Protein AF-A0A1Z5IPY4-F1 (afdb_monomer_lite)

Organism: NCBI:txid1714682

Foldseek 3Di:
DDPLVVQLVVVLVVLLVVVCVVCVVVVNNVVDPSQLLSLLQSLLSCCLCPVVVAHQQAADLVSVLLSLLLLVVLCVVVVHDPVSSVSSSCSNLVSVLVCQCVVSHHHHNVSSVVSVLCSVVLLQWDDDDDDPAPDADPVVLVVLLVVQVVLLVVLCVDPLCVVVCVPDPSVLLSCLSNQLQNCLCSPVVDGLQGDFLQSLLCCLLTGPLLHPDDPVSLVSNLSSLLSSLVSCCVVVVHPPVSSVRNNNSSVNNSVNSVVVCVVCPSRNVNVVSVVVVCVVVPDPDDSVSSVVSVVSSVVVVD

Secondary structure (DSSP, 8-state):
--HHHHHHHHHHHHHHHHHHHHHHHTT-GGGS-HHHHHHHHHHHHHHIIIII---GGG-BHHHHHHHHHHHHHHHHHTT--HHHHHHHHHHHHHHHHHHHHTT-SBS-HHHHHHHHHHHHHHHT--------PPPP-HHHHHHHHHHHHHHHHHHHTSTTTTTTTTTS-HHHHHHHHHHHHHHHHHHHS--TTT--HHHHHHHHHHHSTTS---HHHHHHHHHHHHHHHHHHHHTTSS-HHHHHHHHHHHHHHHHHHHHHHHHT-TTHHHHHHHHHHHHHH------THHHHHHHHHHHHH-

Sequence (302 aa):
MSEQMVKYENDFKREWRSCVGFLKKHQLADFFDLEISKIAVRGFFKLMDQQIRIPFAQWNEGSVHRGLYRFLSSAYQEEMDVLQTSQIYDSITTFLVYEAKSKRIDMDYDQLTTLMLPVKTAYLLPYGAEDPLPEWQQATSNSVREYVSRWFEAFVASPECEPLLQQADASELQLYVMLFADALYNRQRKTIKNTGMNDVAGLLQNLFPGMLFKKQDYYLIEPTLTAFFNFTKRQGYMRPDHVDRIIKGVAKGSTEMLQELKAHDWYEFPKLRYAALEQQYQNGGDSQWVREIFRQLDEVNH

Radius of gyration: 20.28 Å; chains: 1; bounding box: 45×36×58 Å

pLDDT: mean 76.42, std 17.08, range [32.66, 98.56]

Structure (mmCIF, N/CA/C/O backbone):
data_AF-A0A1Z5IPY4-F1
#
_entry.id   AF-A0A1Z5IPY4-F1
#
loop_
_atom_site.group_PDB
_atom_site.id
_atom_site.type_symbol
_atom_site.label_atom_id
_atom_site.label_alt_id
_atom_site.label_comp_id
_atom_site.label_asym_id
_atom_site.label_entity_id
_atom_site.label_seq_id
_atom_site.pdbx_PDB_ins_code
_atom_site.Cartn_x
_atom_site.Cartn_y
_atom_site.Cartn_z
_atom_site.occupancy
_atom_site.B_iso_or_equiv
_atom_site.auth_seq_id
_atom_site.auth_comp_id
_atom_site.auth_asym_id
_atom_site.auth_atom_id
_atom_site.pdbx_PDB_model_num
ATOM 1 N N . MET A 1 1 ? 10.759 14.474 -34.229 1.00 47.28 1 MET A N 1
ATOM 2 C CA . MET A 1 1 ? 10.742 13.404 -33.206 1.00 47.28 1 MET A CA 1
ATOM 3 C C . MET A 1 1 ? 12.115 12.760 -33.198 1.00 47.28 1 MET A C 1
ATOM 5 O O . MET A 1 1 ? 12.557 12.358 -34.264 1.00 47.28 1 MET A O 1
ATOM 9 N N . SER A 1 2 ? 12.819 12.747 -32.066 1.00 49.88 2 SER A N 1
ATOM 10 C CA . SER A 1 2 ? 14.151 12.128 -31.968 1.00 49.88 2 SER A CA 1
ATOM 11 C C . SER A 1 2 ? 14.063 10.602 -32.133 1.00 49.88 2 SER A C 1
ATOM 13 O O . SER A 1 2 ? 13.042 10.011 -31.787 1.00 49.88 2 SER A O 1
ATOM 15 N N . GLU A 1 3 ? 15.117 9.947 -32.633 1.00 55.47 3 GLU A N 1
ATOM 16 C CA . GLU A 1 3 ? 15.172 8.476 -32.780 1.00 55.47 3 GLU A CA 1
ATOM 17 C C . GLU A 1 3 ? 14.877 7.727 -31.465 1.00 55.47 3 GLU A C 1
ATOM 19 O O . GLU A 1 3 ? 14.257 6.666 -31.487 1.00 55.47 3 GLU A O 1
ATOM 24 N N . GLN A 1 4 ? 15.233 8.310 -30.312 1.00 52.47 4 GLN A N 1
ATOM 25 C CA . GLN A 1 4 ? 14.894 7.780 -28.982 1.00 52.47 4 GLN A CA 1
ATOM 26 C C . GLN A 1 4 ? 13.378 7.781 -28.707 1.00 52.47 4 GLN A C 1
ATOM 28 O O . GLN A 1 4 ? 12.839 6.762 -28.283 1.00 52.47 4 GLN A O 1
ATOM 33 N N . MET A 1 5 ? 12.646 8.852 -29.061 1.00 54.62 5 MET A N 1
ATOM 34 C CA . MET A 1 5 ? 11.177 8.894 -28.916 1.00 54.62 5 MET A CA 1
ATOM 35 C C . MET A 1 5 ? 10.455 7.811 -29.730 1.00 54.62 5 MET A C 1
ATOM 37 O O . MET A 1 5 ? 9.348 7.417 -29.374 1.00 54.62 5 MET A O 1
ATOM 41 N N . VAL A 1 6 ? 11.052 7.350 -30.830 1.00 61.50 6 VAL A N 1
ATOM 42 C CA . VAL A 1 6 ? 10.465 6.323 -31.704 1.00 61.50 6 VAL A CA 1
ATOM 43 C C . VAL A 1 6 ? 10.697 4.914 -31.145 1.00 61.50 6 VAL A C 1
ATOM 45 O O . VAL A 1 6 ? 9.902 4.011 -31.405 1.00 61.50 6 VAL A O 1
ATOM 48 N N . LYS A 1 7 ? 11.757 4.709 -30.355 1.00 74.38 7 LYS A N 1
ATOM 49 C CA . LYS A 1 7 ? 12.189 3.377 -29.919 1.00 74.38 7 LYS A CA 1
ATOM 50 C C . LYS A 1 7 ? 11.359 2.828 -28.756 1.00 74.38 7 LYS A C 1
ATOM 52 O O . LYS A 1 7 ? 10.801 1.740 -28.898 1.00 74.38 7 LYS A O 1
ATOM 57 N N . TYR A 1 8 ? 11.188 3.586 -27.666 1.00 85.94 8 TYR A N 1
ATOM 58 C CA . TYR A 1 8 ? 10.417 3.099 -26.509 1.00 85.94 8 TYR A CA 1
ATOM 59 C C . TYR A 1 8 ? 8.940 2.870 -26.846 1.00 85.94 8 TYR A C 1
ATOM 61 O O . TYR A 1 8 ? 8.331 1.938 -26.339 1.00 85.94 8 TYR A O 1
ATOM 69 N N . GLU A 1 9 ? 8.362 3.693 -27.725 1.00 89.25 9 GLU A N 1
ATOM 70 C CA . GLU A 1 9 ? 6.957 3.586 -28.123 1.00 89.25 9 GLU A CA 1
ATOM 71 C C . GLU A 1 9 ? 6.703 2.298 -28.927 1.00 89.25 9 GLU A C 1
ATOM 73 O O . GLU A 1 9 ? 5.650 1.673 -28.798 1.00 89.25 9 GLU A O 1
ATOM 78 N N . ASN A 1 10 ? 7.679 1.868 -29.733 1.00 89.19 10 ASN A N 1
ATOM 79 C CA . ASN A 1 10 ? 7.611 0.604 -30.463 1.00 89.19 10 ASN A CA 1
ATOM 80 C C . ASN A 1 10 ? 7.764 -0.604 -29.532 1.00 89.19 10 ASN A C 1
ATOM 82 O O . ASN A 1 10 ? 7.009 -1.569 -29.673 1.00 89.19 10 ASN A O 1
ATOM 86 N N . ASP A 1 11 ? 8.696 -0.540 -28.578 1.00 90.69 11 ASP A N 1
ATOM 87 C CA . ASP A 1 11 ? 8.865 -1.584 -27.564 1.00 90.69 11 ASP A CA 1
ATOM 88 C C . ASP A 1 11 ? 7.607 -1.699 -26.692 1.00 90.69 11 ASP A C 1
ATOM 90 O O . ASP A 1 11 ? 7.025 -2.779 -26.602 1.00 90.69 11 ASP A O 1
ATOM 94 N N . PHE A 1 12 ? 7.093 -0.577 -26.182 1.00 94.56 12 PHE A N 1
ATOM 95 C CA . PHE A 1 12 ? 5.833 -0.515 -25.443 1.00 94.56 12 PHE A CA 1
ATOM 96 C C . PHE A 1 12 ? 4.682 -1.156 -26.224 1.00 94.56 12 PHE A C 1
ATOM 98 O O . PHE A 1 12 ? 4.023 -2.061 -25.720 1.00 94.56 12 PHE A O 1
ATOM 105 N N . LYS A 1 13 ? 4.438 -0.738 -27.475 1.00 93.44 13 LYS A N 1
ATOM 106 C CA . LYS A 1 13 ? 3.331 -1.276 -28.286 1.00 93.44 13 LYS A CA 1
ATOM 107 C C . LYS A 1 13 ? 3.431 -2.785 -28.483 1.00 93.44 13 LYS A C 1
ATOM 109 O O . LYS A 1 13 ? 2.398 -3.459 -28.521 1.00 93.44 13 LYS A O 1
ATOM 114 N N . ARG A 1 14 ? 4.647 -3.306 -28.660 1.00 93.81 14 ARG A N 1
ATOM 115 C CA . ARG A 1 14 ? 4.898 -4.736 -28.855 1.00 93.81 14 ARG A CA 1
ATOM 116 C C . ARG A 1 14 ? 4.603 -5.516 -27.576 1.00 93.81 14 ARG A C 1
ATOM 118 O O . ARG A 1 14 ? 3.794 -6.444 -27.621 1.00 93.81 14 ARG A O 1
ATOM 125 N N . GLU A 1 15 ? 5.198 -5.112 -26.459 1.00 94.19 15 GLU A N 1
ATOM 126 C CA . GLU A 1 15 ? 5.079 -5.848 -25.196 1.00 94.19 15 GLU A CA 1
ATOM 127 C C . GLU A 1 15 ? 3.700 -5.681 -24.558 1.00 94.19 15 GLU A C 1
ATOM 129 O O . GLU A 1 15 ? 3.081 -6.662 -24.152 1.00 94.19 15 GLU A O 1
ATOM 134 N N . TRP A 1 16 ? 3.120 -4.480 -24.604 1.00 94.12 16 TRP A N 1
ATOM 135 C CA . TRP A 1 16 ? 1.755 -4.248 -24.132 1.00 94.12 16 TRP A CA 1
ATOM 136 C C . TRP A 1 16 ? 0.734 -5.107 -24.883 1.00 94.12 16 TRP A C 1
ATOM 138 O O . TRP A 1 16 ? -0.103 -5.766 -24.269 1.00 94.12 16 TRP A O 1
ATOM 148 N N . ARG A 1 17 ? 0.823 -5.177 -26.220 1.00 93.19 17 ARG A N 1
ATOM 149 C CA . ARG A 1 17 ? -0.064 -6.041 -27.020 1.00 93.19 17 ARG A CA 1
ATOM 150 C C . ARG A 1 17 ? 0.091 -7.511 -26.634 1.00 93.19 17 ARG A C 1
ATOM 152 O O . ARG A 1 17 ? -0.901 -8.236 -26.589 1.00 93.19 17 ARG A O 1
ATOM 159 N N . SER A 1 18 ? 1.323 -7.935 -26.372 1.00 91.38 18 SER A N 1
ATOM 160 C CA . SER A 1 18 ? 1.642 -9.285 -25.919 1.00 91.38 18 SER A CA 1
ATOM 161 C C . SER A 1 18 ? 0.998 -9.587 -24.560 1.00 91.38 18 SER A C 1
ATOM 163 O O . SER A 1 18 ? 0.286 -10.584 -24.431 1.00 91.38 18 SER A O 1
ATOM 165 N N . CYS A 1 19 ? 1.158 -8.683 -23.589 1.00 88.50 19 CYS A N 1
ATOM 166 C CA . CYS A 1 19 ? 0.550 -8.757 -22.260 1.00 88.50 19 CYS A CA 1
ATOM 167 C C . CYS A 1 19 ? -0.980 -8.820 -22.333 1.00 88.50 19 CYS A C 1
ATOM 169 O O . CYS A 1 19 ? -1.591 -9.756 -21.823 1.00 88.50 19 CYS A O 1
ATOM 171 N N . VAL A 1 20 ? -1.617 -7.907 -23.070 1.00 89.25 20 VAL A N 1
ATOM 172 C CA . VAL A 1 20 ? -3.078 -7.913 -23.250 1.00 89.25 20 VAL A CA 1
ATOM 173 C C . VAL A 1 20 ? -3.555 -9.199 -23.930 1.00 89.25 20 VAL A C 1
ATOM 175 O O . VAL A 1 20 ? -4.581 -9.759 -23.544 1.00 89.25 20 VAL A O 1
ATOM 178 N N . GLY A 1 21 ? -2.815 -9.701 -24.923 1.00 86.12 21 GLY A N 1
ATOM 179 C CA . GLY A 1 21 ? -3.106 -10.984 -25.563 1.00 86.12 21 GLY A CA 1
ATOM 180 C C . GLY A 1 21 ? -3.062 -12.150 -24.573 1.00 86.12 21 GLY A C 1
ATOM 181 O O . GLY A 1 21 ? -3.956 -12.999 -24.581 1.00 86.12 21 GLY A O 1
ATOM 182 N N . PHE A 1 22 ? -2.069 -12.162 -23.681 1.00 84.19 22 PHE A N 1
ATOM 183 C CA . PHE A 1 22 ? -1.976 -13.132 -22.595 1.00 84.19 22 PHE A CA 1
ATOM 184 C C . PHE A 1 22 ? -3.149 -13.010 -21.616 1.00 84.19 22 PHE A C 1
ATOM 186 O O . PHE A 1 22 ? -3.791 -14.023 -21.334 1.00 84.19 22 PHE A O 1
ATOM 193 N N . LEU A 1 23 ? -3.465 -11.800 -21.146 1.00 77.25 23 LEU A N 1
ATOM 194 C CA . LEU A 1 23 ? -4.564 -11.557 -20.206 1.00 77.25 23 LEU A CA 1
ATOM 195 C C . LEU A 1 23 ? -5.902 -12.017 -20.790 1.00 77.25 23 LEU A C 1
ATOM 197 O O . LEU A 1 23 ? -6.625 -12.772 -20.148 1.00 77.25 23 LEU A O 1
ATOM 201 N N . LYS A 1 24 ? -6.201 -11.654 -22.043 1.00 80.62 24 LYS A N 1
ATOM 202 C CA . LYS A 1 24 ? -7.429 -12.082 -22.734 1.00 80.62 24 LYS A CA 1
ATOM 203 C C . LYS A 1 24 ? -7.502 -13.596 -22.898 1.00 80.62 24 LYS A C 1
ATOM 205 O O . LYS A 1 24 ? -8.541 -14.188 -22.625 1.00 80.62 24 LYS A O 1
ATOM 210 N N . LYS A 1 25 ? -6.398 -14.239 -23.295 1.00 79.94 25 LYS A N 1
ATOM 211 C CA . LYS A 1 25 ? -6.336 -15.701 -23.451 1.00 79.94 25 LYS A CA 1
ATOM 212 C C . LYS A 1 25 ? -6.632 -16.441 -22.142 1.00 79.94 25 LYS A C 1
ATOM 214 O O . LYS A 1 25 ? -7.207 -17.523 -22.186 1.00 79.94 25 LYS A O 1
ATOM 219 N N . HIS A 1 26 ? -6.251 -15.863 -21.005 1.00 70.00 26 HIS A N 1
ATOM 220 C CA . HIS A 1 26 ? -6.445 -16.454 -19.679 1.00 70.00 26 HIS A CA 1
ATOM 221 C C . HIS A 1 26 ? -7.655 -15.883 -18.926 1.00 70.00 26 HIS A C 1
ATOM 223 O O . HIS A 1 26 ? -7.805 -16.178 -17.747 1.00 70.00 26 HIS A O 1
ATOM 229 N N . GLN A 1 27 ? -8.511 -15.092 -19.588 1.00 70.62 27 GLN A N 1
ATOM 230 C CA . GLN A 1 27 ? -9.692 -14.456 -18.980 1.00 70.62 27 GLN A CA 1
ATOM 231 C C . GLN A 1 27 ? -9.349 -13.575 -17.764 1.00 70.62 27 GLN A C 1
ATOM 233 O O . GLN A 1 27 ? -10.117 -13.455 -16.818 1.00 70.62 27 GLN A O 1
ATOM 238 N N . LEU A 1 28 ? -8.171 -12.948 -17.794 1.00 62.84 28 LEU A N 1
ATOM 239 C CA . LEU A 1 28 ? -7.682 -12.041 -16.753 1.00 62.84 28 LEU A CA 1
ATOM 240 C C . LEU A 1 28 ? -7.891 -10.561 -17.108 1.00 62.84 28 LEU A C 1
ATOM 242 O O . LEU A 1 28 ? -7.524 -9.689 -16.330 1.00 62.84 28 LEU A O 1
ATOM 246 N N . ALA A 1 29 ? -8.444 -10.268 -18.289 1.00 63.78 29 ALA A N 1
ATOM 247 C CA . ALA A 1 29 ? -8.598 -8.902 -18.788 1.00 63.78 29 ALA A CA 1
ATOM 248 C C . ALA A 1 29 ? -9.567 -8.053 -17.947 1.00 63.78 29 ALA A C 1
ATOM 250 O O . ALA A 1 29 ? -9.374 -6.849 -17.873 1.00 63.78 29 ALA A O 1
ATOM 251 N N . ASP A 1 30 ? -10.542 -8.675 -17.281 1.00 59.38 30 ASP A N 1
ATOM 252 C CA . ASP A 1 30 ? -11.532 -7.974 -16.449 1.00 59.38 30 ASP A CA 1
ATOM 253 C C . ASP A 1 30 ? -10.974 -7.576 -15.070 1.00 59.38 30 ASP A C 1
ATOM 255 O O . ASP A 1 30 ? -11.564 -6.764 -14.365 1.00 59.38 30 ASP A O 1
ATOM 259 N N . PHE A 1 31 ? -9.815 -8.124 -14.683 1.00 50.38 31 PHE A N 1
ATOM 260 C CA . PHE A 1 31 ? -9.107 -7.778 -13.443 1.00 50.38 31 PHE A CA 1
ATOM 261 C C . PHE A 1 31 ? -8.132 -6.612 -13.626 1.00 50.38 31 PHE A C 1
ATOM 263 O O . PHE A 1 31 ? -7.392 -6.270 -12.703 1.00 50.38 31 PHE A O 1
ATOM 270 N N . PHE A 1 32 ? -8.087 -6.038 -14.827 1.00 63.16 32 PHE A N 1
ATOM 271 C CA . PHE A 1 32 ? -7.134 -5.013 -15.203 1.00 63.16 32 PHE A CA 1
ATOM 272 C C . PHE A 1 32 ? -7.870 -3.890 -15.920 1.00 63.16 32 PHE A C 1
ATOM 274 O O . PHE A 1 32 ? -8.499 -4.120 -16.952 1.00 63.16 32 PHE A O 1
ATOM 281 N N . ASP A 1 33 ? -7.772 -2.667 -15.408 1.00 78.12 33 ASP A N 1
ATOM 282 C CA . ASP A 1 33 ? -8.229 -1.514 -16.175 1.00 78.12 33 ASP A CA 1
ATOM 283 C C . ASP A 1 33 ? -7.260 -1.299 -17.343 1.00 78.12 33 ASP A C 1
ATOM 285 O O . ASP A 1 33 ? -6.174 -0.738 -17.202 1.00 78.12 33 ASP A O 1
ATOM 289 N N . LEU A 1 34 ? -7.635 -1.817 -18.513 1.00 82.62 34 LEU A N 1
ATOM 290 C CA . LEU A 1 34 ? -6.754 -1.846 -19.674 1.00 82.62 34 LEU A CA 1
ATOM 291 C C . LEU A 1 34 ? -6.383 -0.451 -20.186 1.00 82.62 34 LEU A C 1
ATOM 293 O O . LEU A 1 34 ? -5.329 -0.332 -20.807 1.00 82.62 34 LEU A O 1
ATOM 297 N N . GLU A 1 35 ? -7.196 0.583 -19.968 1.00 84.81 35 GLU A N 1
ATOM 298 C CA . GLU A 1 35 ? -6.854 1.935 -20.424 1.00 84.81 35 GLU A CA 1
ATOM 299 C C . GLU A 1 35 ? -5.962 2.647 -19.402 1.00 84.81 35 GLU A C 1
ATOM 301 O O . GLU A 1 35 ? -4.904 3.159 -19.784 1.00 84.81 35 GLU A O 1
ATOM 306 N N . ILE A 1 36 ? -6.289 2.569 -18.108 1.00 81.50 36 ILE A N 1
ATOM 307 C CA . ILE A 1 36 ? -5.438 3.119 -17.040 1.00 81.50 36 ILE A CA 1
ATOM 308 C C . ILE A 1 36 ? -4.064 2.449 -17.053 1.00 81.50 36 ILE A C 1
ATOM 310 O O . ILE A 1 36 ? -3.023 3.114 -17.072 1.00 81.50 36 ILE A O 1
ATOM 314 N N . SER A 1 37 ? -4.030 1.119 -17.114 1.00 86.25 37 SER A N 1
ATOM 315 C CA . SER A 1 37 ? -2.771 0.388 -17.072 1.00 86.25 37 SER A CA 1
ATOM 316 C C . SER A 1 37 ? -1.926 0.592 -18.325 1.00 86.25 37 SER A C 1
ATOM 318 O O . SER A 1 37 ? -0.700 0.619 -18.241 1.00 86.25 37 SER A O 1
ATOM 320 N N . LYS A 1 38 ? -2.547 0.808 -19.486 1.00 93.00 38 LYS A N 1
ATOM 321 C CA . LYS A 1 38 ? -1.837 1.169 -20.718 1.00 93.00 38 LYS A CA 1
ATOM 322 C C . LYS A 1 38 ? -1.133 2.514 -20.581 1.00 93.00 38 LYS A C 1
ATOM 324 O O . LYS A 1 38 ? 0.015 2.621 -21.009 1.00 93.00 38 LYS A O 1
ATOM 329 N N . ILE A 1 39 ? -1.779 3.515 -19.979 1.00 91.12 39 ILE A N 1
ATOM 330 C CA . ILE A 1 39 ? -1.166 4.826 -19.716 1.00 91.12 39 ILE A CA 1
ATOM 331 C C . ILE A 1 39 ? -0.017 4.684 -18.714 1.00 91.12 39 ILE A C 1
ATOM 333 O O . ILE A 1 39 ? 1.096 5.134 -18.995 1.00 91.12 39 ILE A O 1
ATOM 337 N N . ALA A 1 40 ? -0.249 3.980 -17.604 1.00 91.00 40 ALA A N 1
ATOM 338 C CA . ALA A 1 40 ? 0.754 3.728 -16.571 1.00 91.00 40 ALA A CA 1
ATOM 339 C C . ALA A 1 40 ? 2.008 3.027 -17.129 1.00 91.00 40 ALA A C 1
ATOM 341 O O . ALA A 1 40 ? 3.132 3.507 -16.965 1.00 91.00 40 ALA A O 1
ATOM 342 N N . VAL A 1 41 ? 1.822 1.919 -17.855 1.00 94.06 41 VAL A N 1
ATOM 343 C CA . VAL A 1 41 ? 2.921 1.142 -18.446 1.00 94.06 41 VAL A CA 1
ATOM 344 C C . VAL A 1 41 ? 3.642 1.952 -19.517 1.00 94.06 41 VAL A C 1
ATOM 346 O O . VAL A 1 41 ? 4.871 1.993 -19.526 1.00 94.06 41 VAL A O 1
ATOM 349 N N . ARG A 1 42 ? 2.918 2.663 -20.388 1.00 94.38 42 ARG A N 1
ATOM 350 C CA . ARG A 1 42 ? 3.538 3.551 -21.382 1.00 94.38 42 ARG A CA 1
ATOM 351 C C . ARG A 1 42 ? 4.394 4.629 -20.721 1.00 94.38 42 ARG A C 1
ATOM 353 O O . ARG A 1 42 ? 5.512 4.884 -21.170 1.00 94.38 42 ARG A O 1
ATOM 360 N N . GLY A 1 43 ? 3.882 5.235 -19.651 1.00 91.44 43 GLY A N 1
ATOM 361 C CA . GLY A 1 43 ? 4.602 6.204 -18.833 1.00 91.44 43 GLY A CA 1
ATOM 362 C C . GLY A 1 43 ? 5.892 5.624 -18.254 1.00 91.44 43 GLY A C 1
ATOM 363 O O . GLY A 1 43 ? 6.940 6.265 -18.325 1.00 91.44 43 GLY A O 1
ATOM 364 N N . PHE A 1 44 ? 5.853 4.377 -17.781 1.00 93.06 44 PHE A N 1
ATOM 365 C CA . PHE A 1 44 ? 7.036 3.677 -17.286 1.00 93.06 44 PHE A CA 1
ATOM 366 C C . PHE A 1 44 ? 8.073 3.387 -18.380 1.00 93.06 44 PHE A C 1
ATOM 368 O O . PHE A 1 44 ? 9.261 3.626 -18.174 1.00 93.06 44 PHE A O 1
ATOM 375 N N . PHE A 1 45 ? 7.655 2.953 -19.575 1.00 93.88 45 PHE A N 1
ATOM 376 C CA . PHE A 1 45 ? 8.573 2.800 -20.715 1.00 93.88 45 PHE A CA 1
ATOM 377 C C . PHE A 1 45 ? 9.259 4.122 -21.067 1.00 93.88 45 PHE A C 1
ATOM 379 O O . PHE A 1 45 ? 10.471 4.155 -21.287 1.00 93.88 45 PHE A O 1
ATOM 386 N N . LYS A 1 46 ? 8.495 5.218 -21.079 1.00 91.00 46 LYS A N 1
ATOM 387 C CA . LYS A 1 46 ? 9.023 6.561 -21.325 1.00 91.00 46 LYS A CA 1
ATOM 388 C C . LYS A 1 46 ? 10.023 6.980 -20.242 1.00 91.00 46 LYS A C 1
ATOM 390 O O . LYS A 1 46 ? 11.086 7.491 -20.580 1.00 91.00 46 LYS A O 1
ATOM 395 N N . LEU A 1 47 ? 9.725 6.733 -18.963 1.00 89.38 47 LEU A N 1
ATOM 396 C CA . LEU A 1 47 ? 10.652 6.958 -17.845 1.00 89.38 47 LEU A CA 1
ATOM 397 C C . LEU A 1 47 ? 11.964 6.192 -18.044 1.00 89.38 47 LEU A C 1
ATOM 399 O O . LEU A 1 47 ? 13.048 6.771 -17.951 1.00 89.38 47 LEU A O 1
ATOM 403 N N . MET A 1 48 ? 11.862 4.893 -18.313 1.00 88.75 48 MET A N 1
ATOM 404 C CA . MET A 1 48 ? 13.018 4.012 -18.444 1.00 88.75 48 MET A CA 1
ATOM 405 C C . MET A 1 48 ? 13.922 4.426 -19.610 1.00 88.75 48 MET A C 1
ATOM 407 O O . MET A 1 48 ? 15.144 4.449 -19.467 1.00 88.75 48 MET A O 1
ATOM 411 N N . ASP A 1 49 ? 13.337 4.833 -20.735 1.00 88.44 49 ASP A N 1
ATOM 412 C CA . ASP A 1 49 ? 14.081 5.284 -21.912 1.00 88.44 49 ASP A CA 1
ATOM 413 C C . ASP A 1 49 ? 14.664 6.696 -21.749 1.00 88.44 49 ASP A C 1
ATOM 415 O O . ASP A 1 49 ? 15.829 6.930 -22.061 1.00 88.44 49 ASP A O 1
ATOM 419 N N . GLN A 1 50 ? 13.886 7.648 -21.231 1.00 84.06 50 GLN A N 1
ATOM 420 C CA . GLN A 1 50 ? 14.263 9.065 -21.264 1.00 84.06 50 GLN A CA 1
ATOM 421 C C . GLN A 1 50 ? 15.020 9.516 -20.013 1.00 84.06 50 GLN A C 1
ATOM 423 O O . GLN A 1 50 ? 15.978 10.285 -20.118 1.00 84.06 50 GLN A O 1
ATOM 428 N N . GLN A 1 51 ? 14.614 9.031 -18.837 1.00 82.19 51 GLN A N 1
ATOM 429 C CA . GLN A 1 51 ? 15.182 9.446 -17.551 1.00 82.19 51 GLN A CA 1
ATOM 430 C C . GLN A 1 51 ? 16.243 8.462 -17.061 1.00 82.19 51 GLN A C 1
ATOM 432 O O . GLN A 1 51 ? 17.328 8.870 -16.651 1.00 82.19 51 GLN A O 1
ATOM 437 N N . ILE A 1 52 ? 15.958 7.159 -17.138 1.00 80.00 52 ILE A N 1
ATOM 438 C CA . ILE A 1 52 ? 16.906 6.117 -16.716 1.00 80.00 52 ILE A CA 1
ATOM 439 C C . ILE A 1 52 ? 17.910 5.780 -17.827 1.00 80.00 52 ILE A C 1
ATOM 441 O O . ILE A 1 52 ? 19.040 5.393 -17.529 1.00 80.00 52 ILE A O 1
ATOM 445 N N . ARG A 1 53 ? 17.533 6.006 -19.094 1.00 85.12 53 ARG A N 1
ATOM 446 C CA . ARG A 1 53 ? 18.338 5.754 -20.302 1.00 85.12 53 ARG A CA 1
ATOM 447 C C . ARG A 1 53 ? 18.715 4.288 -20.503 1.00 85.12 53 ARG A C 1
ATOM 449 O O . ARG A 1 53 ? 19.807 3.990 -20.984 1.00 85.12 53 ARG A O 1
ATOM 456 N N . ILE A 1 54 ? 17.802 3.379 -20.158 1.00 82.81 54 ILE A N 1
ATOM 457 C CA . ILE A 1 54 ? 17.970 1.935 -20.351 1.00 82.81 54 ILE A CA 1
ATOM 458 C C . ILE A 1 54 ? 16.826 1.407 -21.237 1.00 82.81 54 ILE A C 1
ATOM 460 O O . ILE A 1 54 ? 15.662 1.440 -20.822 1.00 82.81 54 ILE A O 1
ATOM 464 N N . PRO A 1 55 ? 17.126 0.908 -22.453 1.00 88.88 55 PRO A N 1
ATOM 465 C CA . PRO A 1 55 ? 16.110 0.374 -23.356 1.00 88.88 55 PRO A CA 1
ATOM 466 C C . PRO A 1 55 ? 15.539 -0.948 -22.832 1.00 88.88 55 PRO A C 1
ATOM 468 O O . PRO A 1 55 ? 16.229 -1.686 -22.132 1.00 88.88 55 PRO A O 1
ATOM 471 N N . PHE A 1 56 ? 14.313 -1.287 -23.245 1.00 91.19 56 PHE A N 1
ATOM 472 C CA . PHE A 1 56 ? 13.586 -2.471 -22.760 1.00 91.19 56 PHE A CA 1
ATOM 473 C C . PHE A 1 56 ? 14.393 -3.775 -22.842 1.00 91.19 56 PHE A C 1
ATOM 475 O O . PHE A 1 56 ? 14.438 -4.540 -21.887 1.00 91.19 56 PHE A O 1
ATOM 482 N N . ALA A 1 57 ? 15.115 -3.992 -23.945 1.00 88.31 57 ALA A N 1
ATOM 483 C CA . ALA A 1 57 ? 15.934 -5.192 -24.148 1.00 88.31 57 ALA A CA 1
ATOM 484 C C . ALA A 1 57 ? 17.089 -5.366 -23.137 1.00 88.31 57 ALA A C 1
ATOM 486 O O . ALA A 1 57 ? 17.734 -6.408 -23.128 1.00 88.31 57 ALA A O 1
ATOM 487 N N . GLN A 1 58 ? 17.390 -4.341 -22.337 1.00 84.06 58 GLN A N 1
ATOM 488 C CA . GLN A 1 58 ? 18.423 -4.356 -21.298 1.00 84.06 58 GLN A CA 1
ATOM 489 C C . GLN A 1 58 ? 17.824 -4.234 -19.892 1.00 84.06 58 GLN A C 1
ATOM 491 O O . GLN A 1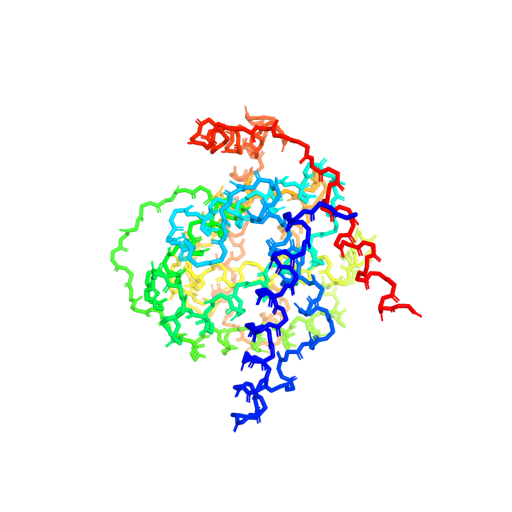 58 ? 18.563 -4.021 -18.930 1.00 84.06 58 GLN A O 1
ATOM 496 N N . TRP A 1 59 ? 16.497 -4.328 -19.760 1.00 88.31 59 TRP A N 1
ATOM 497 C CA . TRP A 1 59 ? 15.862 -4.302 -18.453 1.00 88.31 59 TRP A CA 1
ATOM 498 C C . TRP A 1 59 ? 16.251 -5.547 -17.664 1.00 88.31 59 TRP A C 1
ATOM 500 O O . TRP A 1 59 ? 15.933 -6.680 -18.021 1.00 88.31 59 TRP A O 1
ATOM 510 N N . ASN A 1 60 ? 16.936 -5.279 -16.566 1.00 75.88 60 ASN A N 1
ATOM 511 C CA . ASN A 1 60 ? 17.333 -6.220 -15.537 1.00 75.88 60 ASN A CA 1
ATOM 512 C C . ASN A 1 60 ? 16.868 -5.713 -14.173 1.00 75.88 60 ASN A C 1
ATOM 514 O O . ASN A 1 60 ? 16.348 -4.595 -14.058 1.00 75.88 60 ASN A O 1
ATOM 518 N N . GLU A 1 61 ? 17.090 -6.540 -13.156 1.00 65.50 61 GLU A N 1
ATOM 519 C CA . GLU A 1 61 ? 16.750 -6.285 -11.761 1.00 65.50 61 GLU A CA 1
ATOM 520 C C . GLU A 1 61 ? 17.050 -4.820 -11.361 1.00 65.50 61 GLU A C 1
ATOM 522 O O . GLU A 1 61 ? 16.142 -4.004 -11.183 1.00 65.50 61 GLU A O 1
ATOM 527 N N . GLY A 1 62 ? 18.323 -4.418 -11.358 1.00 62.34 62 GLY A N 1
ATOM 528 C CA . GLY A 1 62 ? 18.733 -3.083 -10.908 1.00 62.34 62 GLY A CA 1
ATOM 529 C C . GLY A 1 62 ? 18.109 -1.922 -11.693 1.00 62.34 62 GLY A C 1
ATOM 530 O O . GLY A 1 62 ? 17.734 -0.904 -11.108 1.00 62.34 62 GLY A O 1
ATOM 531 N N . SER A 1 63 ? 17.955 -2.061 -13.012 1.00 75.50 63 SER A N 1
ATOM 532 C CA . SER A 1 63 ? 17.342 -1.017 -13.843 1.00 75.50 63 SER A CA 1
ATOM 533 C C . SER A 1 63 ? 15.852 -0.827 -13.545 1.00 75.50 63 SER A C 1
ATOM 535 O O . SER A 1 63 ? 15.389 0.310 -13.439 1.00 75.50 63 SER A O 1
ATOM 537 N N . VAL A 1 64 ? 15.115 -1.925 -13.350 1.00 77.31 64 VAL A N 1
ATOM 538 C CA . VAL A 1 64 ? 13.682 -1.902 -13.045 1.00 77.31 64 VAL A CA 1
ATOM 539 C C . VAL A 1 64 ? 13.451 -1.349 -11.645 1.00 77.31 64 VAL A C 1
ATOM 541 O O . VAL A 1 64 ? 12.595 -0.480 -11.483 1.00 77.31 64 VAL A O 1
ATOM 544 N N . HIS A 1 65 ? 14.262 -1.751 -10.659 1.00 70.25 65 HIS A N 1
ATOM 545 C CA . HIS A 1 65 ? 14.227 -1.154 -9.320 1.00 70.25 65 HIS A CA 1
ATOM 546 C C . HIS A 1 65 ? 14.410 0.361 -9.390 1.00 70.25 65 HIS A C 1
ATOM 548 O O . HIS A 1 65 ? 13.624 1.120 -8.823 1.00 70.25 65 HIS A O 1
ATOM 554 N N . ARG A 1 66 ? 15.429 0.814 -10.131 1.00 68.62 66 ARG A N 1
ATOM 555 C CA . ARG A 1 66 ? 15.715 2.240 -10.301 1.00 68.62 66 ARG A CA 1
ATOM 556 C C . ARG A 1 66 ? 14.549 2.982 -10.951 1.00 68.62 66 ARG A C 1
ATOM 558 O O . ARG A 1 66 ? 14.215 4.071 -10.497 1.00 68.62 66 ARG A O 1
ATOM 565 N N . GLY A 1 67 ? 13.925 2.408 -11.979 1.00 75.12 67 GLY A N 1
ATOM 566 C CA . GLY A 1 67 ? 12.736 2.976 -12.613 1.00 75.12 67 GLY A CA 1
ATOM 567 C C . GLY A 1 67 ? 11.561 3.095 -11.649 1.00 75.12 67 GLY A C 1
ATOM 568 O O . GLY A 1 67 ? 10.984 4.169 -11.508 1.00 75.12 67 GLY A O 1
ATOM 569 N N . LEU A 1 68 ? 11.218 2.011 -10.952 1.00 78.50 68 LEU A N 1
ATOM 570 C CA . LEU A 1 68 ? 10.093 1.989 -10.012 1.00 78.50 68 LEU A CA 1
ATOM 571 C C . LEU A 1 68 ? 10.300 2.987 -8.867 1.00 78.50 68 LEU A C 1
ATOM 573 O O . LEU A 1 68 ? 9.398 3.761 -8.548 1.00 78.50 68 LEU A O 1
ATOM 577 N N . TYR A 1 69 ? 11.513 3.030 -8.313 1.00 68.69 69 TYR A N 1
ATOM 578 C CA . TYR A 1 69 ? 11.903 4.023 -7.317 1.00 68.69 69 TYR A CA 1
ATOM 579 C C . TYR A 1 69 ? 11.771 5.446 -7.865 1.00 68.69 69 TYR A C 1
ATOM 581 O O . TYR A 1 69 ? 11.163 6.296 -7.221 1.00 68.69 69 TYR A O 1
ATOM 589 N N . ARG A 1 70 ? 12.287 5.706 -9.074 1.00 73.94 70 ARG A N 1
ATOM 590 C CA . ARG A 1 70 ? 12.259 7.032 -9.703 1.00 73.94 70 ARG A CA 1
ATOM 591 C C . ARG A 1 70 ? 10.839 7.523 -9.974 1.00 73.94 70 ARG A C 1
ATOM 593 O O . ARG A 1 70 ? 10.587 8.717 -9.826 1.00 73.94 70 ARG A O 1
ATOM 600 N N . PHE A 1 71 ? 9.932 6.628 -10.362 1.00 83.25 71 PHE A N 1
ATOM 601 C CA . PHE A 1 71 ? 8.516 6.953 -10.519 1.00 83.25 71 PHE A CA 1
ATOM 602 C C . PHE A 1 71 ? 7.909 7.419 -9.196 1.00 83.25 71 PHE A C 1
ATOM 604 O O . PHE A 1 71 ? 7.402 8.536 -9.137 1.00 83.25 71 PHE A O 1
ATOM 611 N N . LEU A 1 72 ? 8.017 6.603 -8.142 1.00 73.81 72 LEU A N 1
ATOM 612 C CA . LEU A 1 72 ? 7.445 6.935 -6.837 1.00 73.81 72 LEU A CA 1
ATOM 613 C C . LEU A 1 72 ? 8.036 8.243 -6.297 1.00 73.81 72 LEU A C 1
ATOM 615 O O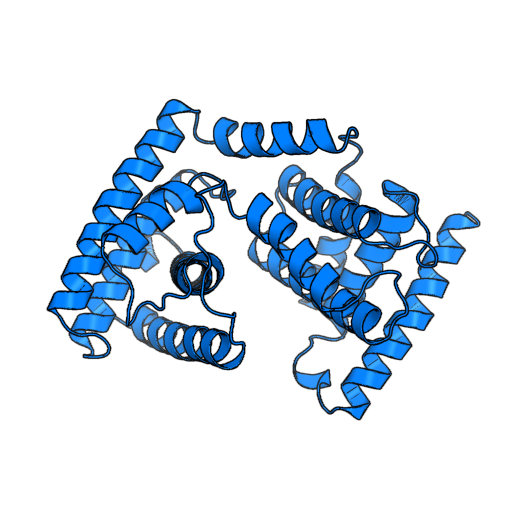 . LEU A 1 72 ? 7.294 9.162 -5.963 1.00 73.81 72 LEU A O 1
ATOM 619 N N . SER A 1 73 ? 9.367 8.350 -6.330 1.00 64.12 73 SER A N 1
ATOM 620 C CA . SER A 1 73 ? 10.146 9.546 -5.990 1.00 64.12 73 SER A CA 1
ATOM 621 C C . SER A 1 73 ? 9.619 10.807 -6.678 1.00 64.12 73 SER A C 1
ATOM 623 O O . SER A 1 73 ? 9.346 11.806 -6.014 1.00 64.12 73 SER A O 1
ATOM 625 N N . SER A 1 74 ? 9.415 10.749 -7.996 1.00 72.75 74 SER A N 1
ATOM 626 C CA . SER A 1 74 ? 8.931 11.901 -8.762 1.00 72.75 74 SER A CA 1
ATOM 627 C C . SER A 1 74 ? 7.473 12.220 -8.421 1.00 72.75 74 SER A C 1
ATOM 629 O O . SER A 1 74 ? 7.133 13.388 -8.268 1.00 72.75 74 SER A O 1
ATOM 631 N N . ALA A 1 75 ? 6.618 11.202 -8.260 1.00 70.25 75 ALA A N 1
ATOM 632 C CA . ALA A 1 75 ? 5.215 11.388 -7.887 1.00 70.25 75 ALA A CA 1
ATOM 633 C C . ALA A 1 75 ? 5.079 12.121 -6.544 1.00 70.25 75 ALA A C 1
ATOM 635 O O . ALA A 1 75 ? 4.251 13.015 -6.409 1.00 70.25 75 ALA A O 1
ATOM 636 N N . TYR A 1 76 ? 5.945 11.810 -5.579 1.00 64.19 76 TYR A N 1
ATOM 637 C CA . TYR A 1 76 ? 5.984 12.533 -4.311 1.00 64.19 76 TYR A CA 1
ATOM 638 C C . TYR A 1 76 ? 6.526 13.952 -4.429 1.00 64.19 76 TYR A C 1
ATOM 640 O O . TYR A 1 76 ? 5.925 14.864 -3.872 1.00 64.19 76 TYR A O 1
ATOM 648 N N . GLN A 1 77 ? 7.635 14.149 -5.149 1.00 62.25 77 GLN A N 1
ATOM 649 C CA . GLN A 1 77 ? 8.210 15.484 -5.355 1.00 62.25 77 GLN A CA 1
ATOM 650 C C . GLN A 1 77 ? 7.203 16.451 -5.988 1.00 62.25 77 GLN A C 1
ATOM 652 O O . GLN A 1 77 ? 7.218 17.640 -5.689 1.00 62.25 77 GLN A O 1
ATOM 657 N N . GLU A 1 78 ? 6.319 15.936 -6.839 1.00 70.31 78 GLU A N 1
ATOM 658 C CA . GLU A 1 78 ? 5.281 16.721 -7.499 1.00 70.31 78 GLU A CA 1
ATOM 659 C C . GLU A 1 78 ? 3.935 16.733 -6.750 1.00 70.31 78 GLU A C 1
ATOM 661 O O . GLU A 1 78 ? 2.976 17.310 -7.268 1.00 70.31 78 GLU A O 1
ATOM 666 N N . GLU A 1 79 ? 3.875 16.137 -5.552 1.00 60.34 79 GLU A N 1
ATOM 667 C CA . GLU A 1 79 ? 2.693 16.053 -4.678 1.00 60.34 79 GLU A CA 1
ATOM 668 C C . GLU A 1 79 ? 1.467 15.428 -5.370 1.00 60.34 79 GLU A C 1
ATOM 670 O O . GLU A 1 79 ? 0.336 15.896 -5.239 1.00 60.34 79 GLU A O 1
ATOM 675 N N . MET A 1 80 ? 1.699 14.370 -6.148 1.00 67.06 80 MET A N 1
ATOM 676 C CA . MET A 1 80 ? 0.646 13.625 -6.835 1.00 67.06 80 MET A CA 1
ATOM 677 C C . MET A 1 80 ? -0.266 12.864 -5.855 1.00 67.06 80 MET A C 1
ATOM 679 O O . MET A 1 80 ? 0.160 12.476 -4.765 1.00 67.06 80 MET A O 1
ATOM 683 N N . ASP A 1 81 ? -1.510 12.591 -6.268 1.00 70.19 81 ASP A N 1
ATOM 684 C CA . ASP A 1 81 ? -2.474 11.835 -5.460 1.00 70.19 81 ASP A CA 1
ATOM 685 C C . ASP A 1 81 ? -1.966 10.425 -5.117 1.00 70.19 81 ASP A C 1
ATOM 687 O O . ASP A 1 81 ? -1.468 9.689 -5.973 1.00 70.19 81 ASP A O 1
ATOM 691 N N . VAL A 1 82 ? -2.101 10.031 -3.851 1.00 54.22 82 VAL A N 1
ATOM 692 C CA . VAL A 1 82 ? -1.515 8.790 -3.324 1.00 54.22 82 VAL A CA 1
ATOM 693 C C . VAL A 1 82 ? -2.250 7.550 -3.833 1.00 54.22 82 VAL A C 1
ATOM 695 O O . VAL A 1 82 ? -1.604 6.545 -4.146 1.00 54.22 82 VAL A O 1
ATOM 698 N N . LEU A 1 83 ? -3.580 7.600 -3.951 1.00 56.84 83 LEU A N 1
ATOM 699 C CA . LEU A 1 83 ? -4.377 6.461 -4.411 1.00 56.84 83 LEU A CA 1
ATOM 700 C C . LEU A 1 83 ? -4.130 6.205 -5.899 1.00 56.84 83 LEU A C 1
ATOM 702 O O . LEU A 1 83 ? -3.852 5.072 -6.300 1.00 56.84 83 LEU A O 1
ATOM 706 N N . GLN A 1 84 ? -4.119 7.267 -6.701 1.00 68.38 84 GLN A N 1
ATOM 707 C CA . GLN A 1 84 ? -3.788 7.209 -8.118 1.00 68.38 84 GLN A CA 1
ATOM 708 C C . GLN A 1 84 ? -2.324 6.788 -8.333 1.00 68.38 84 GLN A C 1
ATOM 710 O O . GLN A 1 84 ? -2.046 5.951 -9.192 1.00 68.38 84 GLN A O 1
ATOM 715 N N . THR A 1 85 ? -1.387 7.255 -7.495 1.00 66.94 85 THR A N 1
ATOM 716 C CA . THR A 1 85 ? 0.012 6.780 -7.501 1.00 66.94 85 THR A CA 1
ATOM 717 C C . THR A 1 85 ? 0.086 5.273 -7.262 1.00 66.94 85 THR A C 1
ATOM 719 O O . THR A 1 85 ? 0.783 4.568 -7.998 1.00 66.94 85 THR A O 1
ATOM 722 N N . SER A 1 86 ? -0.652 4.759 -6.273 1.00 64.19 86 SER A N 1
ATOM 723 C CA . SER A 1 86 ? -0.717 3.323 -5.982 1.00 64.19 86 SER A CA 1
ATOM 724 C C . SER A 1 86 ? -1.299 2.534 -7.156 1.00 64.19 86 SER A C 1
ATOM 726 O O . SER A 1 86 ? -0.752 1.498 -7.529 1.00 64.19 86 SER A O 1
ATOM 728 N N . GLN A 1 87 ? -2.361 3.035 -7.788 1.00 72.19 87 GLN A N 1
ATOM 729 C CA . GLN A 1 87 ? -2.997 2.393 -8.941 1.00 72.19 87 GLN A CA 1
ATOM 730 C C . GLN A 1 87 ? -2.068 2.326 -10.166 1.00 72.19 87 GLN A C 1
ATOM 732 O O . GLN A 1 87 ? -1.991 1.297 -10.848 1.00 72.19 87 GLN A O 1
ATOM 737 N N . ILE A 1 88 ? -1.320 3.402 -10.432 1.00 82.56 88 ILE A N 1
ATOM 738 C CA . ILE A 1 88 ? -0.293 3.439 -11.483 1.00 82.56 88 ILE A CA 1
ATOM 739 C C . ILE A 1 88 ? 0.816 2.438 -11.160 1.00 82.56 88 ILE A C 1
ATOM 741 O O . ILE A 1 88 ? 1.214 1.653 -12.021 1.00 82.56 88 ILE A O 1
ATOM 745 N N . TYR A 1 89 ? 1.291 2.427 -9.914 1.00 79.81 89 TYR A N 1
ATOM 746 C CA . TYR A 1 89 ? 2.346 1.524 -9.473 1.00 79.81 89 TYR A CA 1
ATOM 747 C C . TYR A 1 89 ? 1.937 0.049 -9.596 1.00 79.81 89 TYR A C 1
ATOM 749 O O . TYR A 1 89 ? 2.698 -0.772 -10.114 1.00 79.81 89 TYR A O 1
ATOM 757 N N . ASP A 1 90 ? 0.719 -0.304 -9.187 1.00 75.00 90 ASP A N 1
ATOM 758 C CA . ASP A 1 90 ? 0.194 -1.664 -9.323 1.00 75.00 90 ASP A CA 1
ATOM 759 C C . ASP A 1 90 ? -0.002 -2.061 -10.795 1.00 75.00 90 ASP A C 1
ATOM 761 O O . ASP A 1 90 ? 0.307 -3.194 -11.177 1.00 75.00 90 ASP A O 1
ATOM 765 N N . SER A 1 91 ? -0.399 -1.120 -11.657 1.00 84.31 91 SER A N 1
ATOM 766 C CA . SER A 1 91 ? -0.463 -1.344 -13.108 1.00 84.31 91 SER A CA 1
ATOM 767 C C . SER A 1 91 ? 0.915 -1.645 -13.710 1.00 84.31 91 SER A C 1
ATOM 769 O O . SER A 1 91 ? 1.073 -2.603 -14.471 1.00 84.31 91 SER A O 1
ATOM 771 N N . ILE A 1 92 ? 1.934 -0.859 -13.345 1.00 88.62 92 ILE A N 1
ATOM 772 C CA . ILE A 1 92 ? 3.312 -1.051 -13.816 1.00 88.62 92 ILE A CA 1
ATOM 773 C C . ILE A 1 92 ? 3.860 -2.392 -13.318 1.00 88.62 92 ILE A C 1
ATOM 775 O O . ILE A 1 92 ? 4.393 -3.179 -14.099 1.00 88.62 92 ILE A O 1
ATOM 779 N N . THR A 1 93 ? 3.714 -2.679 -12.026 1.00 79.88 93 THR A N 1
ATOM 780 C CA . THR A 1 93 ? 4.260 -3.901 -11.420 1.00 79.88 93 THR A CA 1
ATOM 781 C C . THR A 1 93 ? 3.572 -5.169 -11.918 1.00 79.88 93 THR A C 1
ATOM 783 O O . THR A 1 93 ? 4.249 -6.164 -12.170 1.00 79.88 93 THR A O 1
ATOM 786 N N . THR A 1 94 ? 2.263 -5.135 -12.171 1.00 76.25 94 THR A N 1
ATOM 787 C CA . THR A 1 94 ? 1.549 -6.272 -12.777 1.00 76.25 94 THR A CA 1
ATOM 788 C C . THR A 1 94 ? 2.038 -6.560 -14.197 1.00 76.25 94 THR A C 1
ATOM 790 O O . THR A 1 94 ? 2.234 -7.720 -14.565 1.00 76.25 94 THR A O 1
ATOM 793 N N . PHE A 1 95 ? 2.298 -5.518 -14.993 1.00 88.88 95 PHE A N 1
ATOM 794 C CA . PHE A 1 95 ? 2.915 -5.684 -16.307 1.00 88.88 95 PHE A CA 1
ATOM 795 C C . PHE A 1 95 ? 4.318 -6.300 -16.201 1.00 88.88 95 PHE A C 1
ATOM 797 O O . PHE A 1 95 ? 4.613 -7.270 -16.896 1.00 88.88 95 PHE A O 1
ATOM 804 N N . LEU A 1 96 ? 5.162 -5.798 -15.296 1.00 85.38 96 LEU A N 1
ATOM 805 C CA . LEU A 1 96 ? 6.512 -6.335 -15.095 1.00 85.38 96 LEU A CA 1
ATOM 806 C C . LEU A 1 96 ? 6.479 -7.815 -14.689 1.00 85.38 96 LEU A C 1
ATOM 808 O O . LEU A 1 96 ? 7.274 -8.606 -15.192 1.00 85.38 96 LEU A O 1
ATOM 812 N N . VAL A 1 97 ? 5.524 -8.211 -13.841 1.00 74.06 97 VAL A N 1
ATOM 813 C CA . VAL A 1 97 ? 5.309 -9.614 -13.449 1.00 74.06 97 VAL A CA 1
ATOM 814 C C . VAL A 1 97 ? 5.039 -10.501 -14.659 1.00 74.06 97 VAL A C 1
ATOM 816 O O . VAL A 1 97 ? 5.600 -11.596 -14.765 1.00 74.06 97 VAL A O 1
ATOM 819 N N . TYR A 1 98 ? 4.207 -10.034 -15.590 1.00 83.25 98 TYR A N 1
ATOM 820 C CA . TYR A 1 98 ? 3.969 -10.743 -16.842 1.00 83.25 98 TYR A CA 1
ATOM 821 C C . TYR A 1 98 ? 5.251 -10.877 -17.678 1.00 83.25 98 TYR A C 1
ATOM 823 O O . TYR A 1 98 ? 5.531 -11.965 -18.192 1.00 83.25 98 TYR A O 1
ATOM 831 N N . GLU A 1 99 ? 6.037 -9.806 -17.798 1.00 87.50 99 GLU A N 1
ATOM 832 C CA . GLU A 1 99 ? 7.277 -9.800 -18.580 1.00 87.50 99 GLU A CA 1
ATOM 833 C C . GLU A 1 99 ? 8.336 -10.749 -17.996 1.00 87.50 99 GLU A C 1
ATOM 835 O O . GLU A 1 99 ? 8.935 -11.529 -18.744 1.00 87.50 99 GLU A O 1
ATOM 840 N N . ALA A 1 100 ? 8.508 -10.765 -16.667 1.00 77.81 100 ALA A N 1
ATOM 841 C CA . ALA A 1 100 ? 9.409 -11.689 -15.968 1.00 77.81 100 ALA A CA 1
ATOM 842 C C . ALA A 1 100 ? 8.966 -13.145 -16.148 1.00 77.81 100 ALA A C 1
ATOM 844 O O . ALA A 1 100 ? 9.746 -14.009 -16.548 1.00 77.81 100 ALA A O 1
ATOM 845 N N . LYS A 1 101 ? 7.671 -13.428 -15.950 1.00 75.19 101 LYS A N 1
ATOM 846 C CA . LYS A 1 101 ? 7.109 -14.773 -16.161 1.00 75.19 101 LYS A CA 1
ATOM 847 C C . LYS A 1 101 ? 7.250 -15.240 -17.612 1.00 75.19 101 LYS A C 1
ATOM 849 O O . LYS A 1 101 ? 7.437 -16.429 -17.868 1.00 75.19 101 LYS A O 1
ATOM 854 N N . SER A 1 102 ? 7.178 -14.306 -18.556 1.00 81.88 102 SER A N 1
ATOM 855 C CA . SER A 1 102 ? 7.377 -14.553 -19.986 1.00 81.88 102 SER A CA 1
ATOM 856 C C . SER A 1 102 ? 8.852 -14.597 -20.399 1.00 81.88 102 SER A C 1
ATOM 858 O O . SER A 1 102 ? 9.123 -14.816 -21.580 1.00 81.88 102 SER A O 1
ATOM 860 N N . LYS A 1 103 ? 9.791 -14.402 -19.458 1.00 82.62 103 LYS A N 1
ATOM 861 C CA . LYS A 1 103 ? 11.246 -14.348 -19.680 1.00 82.62 103 LYS A CA 1
ATOM 862 C C . LYS A 1 103 ? 11.670 -13.317 -20.732 1.00 82.62 103 LYS A C 1
ATOM 864 O O . LYS A 1 103 ? 12.593 -13.558 -21.507 1.00 82.62 103 LYS A O 1
ATOM 869 N N . ARG A 1 104 ? 10.953 -12.193 -20.809 1.00 84.25 104 ARG A N 1
ATOM 870 C CA . ARG A 1 104 ? 11.255 -11.092 -21.744 1.00 84.25 104 ARG A CA 1
ATOM 871 C C . ARG A 1 104 ? 12.129 -10.004 -21.136 1.00 84.25 104 ARG A C 1
ATOM 873 O O . ARG A 1 104 ? 12.710 -9.217 -21.875 1.00 84.25 104 ARG A O 1
ATOM 880 N N . ILE A 1 105 ? 12.225 -9.993 -19.815 1.00 83.81 105 ILE A N 1
ATOM 881 C CA . ILE A 1 105 ? 13.187 -9.212 -19.047 1.00 83.81 105 ILE A CA 1
ATOM 882 C C . ILE A 1 105 ? 14.147 -10.174 -18.352 1.00 83.81 105 ILE A C 1
ATOM 884 O O . ILE A 1 105 ? 13.775 -11.313 -18.056 1.00 83.81 105 ILE A O 1
ATOM 888 N N . ASP A 1 106 ? 15.382 -9.730 -18.132 1.00 79.50 106 ASP A N 1
ATOM 889 C CA . ASP A 1 106 ? 16.454 -10.541 -17.545 1.00 79.50 106 ASP A CA 1
ATOM 890 C C . ASP A 1 106 ? 16.309 -10.594 -16.014 1.00 79.50 106 ASP A C 1
ATOM 892 O O . ASP A 1 106 ? 17.082 -9.998 -15.263 1.00 79.50 106 ASP A O 1
ATOM 896 N N . MET A 1 107 ? 15.205 -11.204 -15.576 1.00 71.62 107 MET A N 1
ATOM 897 C CA . MET A 1 107 ? 14.862 -11.525 -14.191 1.00 71.62 107 MET A CA 1
ATOM 898 C C . MET A 1 107 ? 13.717 -12.542 -14.172 1.00 71.62 107 MET A C 1
ATOM 900 O O . MET A 1 107 ? 12.793 -12.473 -14.991 1.00 71.62 107 MET A O 1
ATOM 904 N N . ASP A 1 108 ? 13.756 -13.481 -13.233 1.00 64.56 108 ASP A N 1
ATOM 905 C CA . ASP A 1 108 ? 12.641 -14.391 -13.003 1.00 64.56 108 ASP A CA 1
ATOM 906 C C . ASP A 1 108 ? 11.553 -13.765 -12.108 1.00 64.56 108 ASP A C 1
ATOM 908 O O . ASP A 1 108 ? 11.675 -12.657 -11.577 1.00 64.56 108 ASP A O 1
ATOM 912 N N . TYR A 1 109 ? 10.420 -14.460 -12.008 1.00 51.28 109 TYR A N 1
ATOM 913 C CA . TYR A 1 109 ? 9.256 -13.999 -11.253 1.00 51.28 109 TYR A CA 1
ATOM 914 C C . TYR A 1 109 ? 9.565 -13.793 -9.759 1.00 51.28 109 TYR A C 1
ATOM 916 O O . TYR A 1 109 ? 9.087 -12.823 -9.165 1.00 51.28 109 TYR A O 1
ATOM 924 N N . ASP A 1 110 ? 10.375 -14.664 -9.158 1.00 51.34 110 ASP A N 1
ATOM 925 C CA . ASP A 1 110 ? 10.698 -14.612 -7.730 1.00 51.34 110 ASP A CA 1
ATOM 926 C C . ASP A 1 110 ? 11.669 -13.461 -7.441 1.00 51.34 110 ASP A C 1
ATOM 928 O O . ASP A 1 110 ? 11.493 -12.722 -6.472 1.00 51.34 110 ASP A O 1
ATOM 932 N N . GLN A 1 111 ? 12.631 -13.225 -8.334 1.00 56.12 111 GLN A N 1
ATOM 933 C CA . GLN A 1 111 ? 13.535 -12.077 -8.296 1.00 56.12 111 GLN A CA 1
ATOM 934 C C . GLN A 1 111 ? 12.774 -10.757 -8.431 1.00 56.12 111 GLN A C 1
ATOM 936 O O . GLN A 1 111 ? 12.956 -9.852 -7.620 1.00 56.12 111 GLN A O 1
ATOM 941 N N . LEU A 1 112 ? 11.872 -10.644 -9.409 1.00 56.84 112 LEU A N 1
ATOM 942 C CA . LEU A 1 112 ? 11.098 -9.420 -9.607 1.00 56.84 112 LEU A CA 1
ATOM 943 C C . LEU A 1 112 ? 10.152 -9.146 -8.429 1.00 56.84 112 LEU A C 1
ATOM 945 O O . LEU A 1 112 ? 10.036 -8.008 -7.980 1.00 56.84 112 LEU A O 1
ATOM 949 N N . THR A 1 113 ? 9.460 -10.160 -7.914 1.00 52.09 113 THR A N 1
ATOM 950 C CA . THR A 1 113 ? 8.575 -9.982 -6.750 1.00 52.09 113 THR A CA 1
ATOM 951 C C . THR A 1 113 ? 9.365 -9.602 -5.500 1.00 52.09 113 THR A C 1
ATOM 953 O O . THR A 1 113 ? 8.974 -8.657 -4.809 1.00 52.09 113 THR A O 1
ATOM 956 N N . THR A 1 114 ? 10.522 -10.234 -5.282 1.00 51.56 114 THR A N 1
ATOM 957 C CA . THR A 1 114 ? 11.492 -9.877 -4.234 1.00 51.56 114 THR A CA 1
ATOM 958 C C . THR A 1 114 ? 12.066 -8.482 -4.416 1.00 51.56 114 THR A C 1
ATOM 960 O O . THR A 1 114 ? 12.374 -7.850 -3.424 1.00 51.56 114 THR A O 1
ATOM 963 N N . LEU A 1 115 ? 12.175 -7.963 -5.637 1.00 53.25 115 LEU A N 1
ATOM 964 C CA . LEU A 1 115 ? 12.674 -6.617 -5.927 1.00 53.25 115 LEU A CA 1
ATOM 965 C C . LEU A 1 115 ? 11.624 -5.522 -5.754 1.00 53.25 115 LEU A C 1
ATOM 967 O O . LEU A 1 115 ? 11.911 -4.412 -5.298 1.00 53.25 115 LEU A O 1
ATOM 971 N N . MET A 1 116 ? 10.390 -5.822 -6.141 1.00 55.25 116 MET A N 1
ATOM 972 C CA . MET A 1 116 ? 9.274 -4.909 -5.944 1.00 55.25 116 MET A CA 1
ATOM 973 C C . MET A 1 116 ? 8.927 -4.787 -4.462 1.00 55.25 116 MET A C 1
ATOM 975 O O . MET A 1 116 ? 8.368 -3.763 -4.082 1.00 55.25 116 MET A O 1
ATOM 979 N N . LEU A 1 117 ? 9.277 -5.786 -3.639 1.00 47.97 117 LEU A N 1
ATOM 980 C CA . LEU A 1 117 ? 9.179 -5.747 -2.180 1.00 47.97 117 LEU A CA 1
ATOM 981 C C . LEU A 1 117 ? 9.957 -4.548 -1.608 1.00 47.97 117 LEU A C 1
ATOM 983 O O . LEU A 1 117 ? 9.256 -3.672 -1.132 1.00 47.97 117 LEU A O 1
ATOM 987 N N . PRO A 1 118 ? 11.296 -4.400 -1.744 1.00 39.28 118 PRO A N 1
ATOM 988 C CA . PRO A 1 118 ? 12.097 -3.236 -1.369 1.00 39.28 118 PRO A CA 1
ATOM 989 C C . PRO A 1 118 ? 11.550 -1.905 -1.848 1.00 39.28 118 PRO A C 1
ATOM 991 O O . PRO A 1 118 ? 11.536 -0.978 -1.060 1.00 39.28 118 PRO A O 1
ATOM 994 N N . VAL A 1 119 ? 11.066 -1.783 -3.087 1.00 46.16 119 VAL A N 1
ATOM 995 C CA . VAL A 1 119 ? 10.501 -0.514 -3.580 1.00 46.16 119 VAL A CA 1
ATOM 996 C C . VAL A 1 119 ? 9.147 -0.219 -2.925 1.00 46.16 119 VAL A C 1
ATOM 998 O O . VAL A 1 119 ? 8.927 0.899 -2.455 1.00 46.16 119 VAL A O 1
ATOM 1001 N N . LYS A 1 120 ? 8.276 -1.234 -2.799 1.00 50.03 120 LYS A N 1
ATOM 1002 C CA . LYS A 1 120 ? 7.027 -1.145 -2.029 1.00 50.03 120 LYS A CA 1
ATOM 1003 C C . LYS A 1 120 ? 7.331 -0.851 -0.556 1.00 50.03 120 LYS A C 1
ATOM 1005 O O . LYS A 1 120 ? 6.686 0.007 0.009 1.00 50.03 120 LYS A O 1
ATOM 1010 N N . THR A 1 121 ? 8.340 -1.462 0.059 1.00 37.22 121 THR A N 1
ATOM 1011 C CA . THR A 1 121 ? 8.740 -1.274 1.463 1.00 37.22 121 THR A CA 1
ATOM 1012 C C . THR A 1 121 ? 9.679 -0.092 1.695 1.00 37.22 121 THR A C 1
ATOM 1014 O O . THR A 1 121 ? 9.912 0.243 2.839 1.00 37.22 121 THR A O 1
ATOM 1017 N N . ALA A 1 122 ? 10.234 0.563 0.677 1.00 39.62 122 ALA A N 1
ATOM 1018 C CA . ALA A 1 122 ? 11.072 1.759 0.826 1.00 39.62 122 ALA A CA 1
ATOM 1019 C C . ALA A 1 122 ? 10.213 3.025 0.806 1.00 39.62 122 ALA A C 1
ATOM 1021 O O . ALA A 1 122 ? 10.471 3.953 1.566 1.00 39.62 122 ALA A O 1
ATOM 1022 N N . TYR A 1 123 ? 9.150 3.020 -0.005 1.00 43.28 123 TYR A N 1
ATOM 1023 C CA . TYR A 1 123 ? 8.053 3.989 0.085 1.00 43.28 123 TYR A CA 1
ATOM 1024 C C . TYR A 1 123 ? 7.125 3.710 1.263 1.00 43.28 123 TYR A C 1
ATOM 1026 O O . TYR A 1 123 ? 6.513 4.618 1.815 1.00 43.28 123 TYR A O 1
ATOM 1034 N N . LEU A 1 124 ? 7.048 2.433 1.643 1.00 43.06 124 LEU A N 1
ATOM 1035 C CA . LEU A 1 124 ? 6.268 1.927 2.753 1.00 43.06 124 LEU A CA 1
ATOM 1036 C C . LEU A 1 124 ? 7.187 1.205 3.780 1.00 43.06 124 LEU A C 1
ATOM 1038 O O . LEU A 1 124 ? 6.842 0.110 4.227 1.00 43.06 124 LEU A O 1
ATOM 1042 N N . LEU A 1 125 ? 8.255 1.887 4.248 1.00 40.44 125 LEU A N 1
ATOM 1043 C CA . LEU A 1 125 ? 8.853 1.871 5.619 1.00 40.44 125 LEU A CA 1
ATOM 1044 C C . LEU A 1 125 ? 10.102 1.088 6.039 1.00 40.44 125 LEU A C 1
ATOM 1046 O O . LEU A 1 125 ? 10.322 -0.045 5.616 1.00 40.44 125 LEU A O 1
ATOM 1050 N N . PRO A 1 126 ? 10.859 1.649 7.018 1.00 34.84 126 PRO A N 1
ATOM 1051 C CA . PRO A 1 126 ? 12.108 1.101 7.537 1.00 34.84 126 PRO A CA 1
ATOM 1052 C C . PRO A 1 126 ? 12.040 -0.298 8.122 1.00 34.84 126 PRO A C 1
ATOM 1054 O O . PRO A 1 126 ? 11.046 -0.758 8.683 1.00 34.84 126 PRO A O 1
ATOM 1057 N N . TYR A 1 127 ? 13.228 -0.876 8.064 1.00 32.66 127 TYR A N 1
ATOM 1058 C CA . TYR A 1 127 ? 13.749 -2.016 8.789 1.00 32.66 127 TYR A CA 1
ATOM 1059 C C . TYR A 1 127 ? 13.169 -2.283 10.184 1.00 32.66 127 TYR A C 1
ATOM 1061 O O . TYR A 1 127 ? 13.288 -1.478 11.104 1.00 32.66 127 TYR A O 1
ATOM 1069 N N . GLY A 1 128 ? 12.713 -3.524 10.337 1.00 33.59 128 GLY A N 1
ATOM 1070 C CA . GLY A 1 128 ? 12.857 -4.349 11.532 1.00 33.59 128 GLY A CA 1
ATOM 1071 C C . GLY A 1 128 ? 13.224 -5.757 11.051 1.00 33.59 128 GLY A C 1
ATOM 1072 O O . GLY A 1 128 ? 12.669 -6.204 10.052 1.00 33.59 128 GLY A O 1
ATOM 1073 N N . ALA A 1 129 ? 14.217 -6.383 11.682 1.00 35.84 129 ALA A N 1
ATOM 1074 C CA . ALA A 1 129 ? 14.872 -7.622 11.256 1.00 35.84 129 ALA A CA 1
ATOM 1075 C C . ALA A 1 129 ? 13.898 -8.748 10.852 1.00 35.84 129 ALA A C 1
ATOM 1077 O O . ALA A 1 129 ? 12.959 -9.053 11.586 1.00 35.84 129 ALA A O 1
ATOM 1078 N N . GLU A 1 130 ? 14.144 -9.376 9.698 1.00 42.62 130 GLU A N 1
ATOM 1079 C CA . GLU A 1 130 ? 13.399 -10.555 9.256 1.00 42.62 130 GLU A CA 1
ATOM 1080 C C . GLU A 1 130 ? 13.891 -11.790 10.018 1.00 42.62 130 GLU A C 1
ATOM 1082 O O . GLU A 1 130 ? 14.906 -12.399 9.679 1.00 42.62 130 GLU A O 1
ATOM 1087 N N . ASP A 1 131 ? 13.146 -12.179 11.051 1.00 42.69 131 ASP A N 1
ATOM 1088 C CA . ASP A 1 131 ? 13.063 -13.593 11.409 1.00 42.69 131 ASP A CA 1
ATOM 1089 C C . ASP A 1 131 ? 12.559 -14.377 10.181 1.00 42.69 131 ASP A C 1
ATOM 1091 O O . ASP A 1 131 ? 11.766 -13.837 9.405 1.00 42.69 131 ASP A O 1
ATOM 1095 N N . PRO A 1 132 ? 12.960 -15.645 9.976 1.00 53.72 132 PRO A N 1
ATOM 1096 C CA . PRO A 1 132 ? 12.427 -16.456 8.887 1.00 53.72 132 PRO A CA 1
ATOM 1097 C C . PRO A 1 132 ? 10.907 -16.595 9.041 1.00 53.72 132 PRO A C 1
ATOM 1099 O O . PRO A 1 132 ? 10.401 -17.341 9.882 1.00 53.72 132 PRO A O 1
ATOM 1102 N N . LEU A 1 133 ? 10.172 -15.833 8.234 1.00 64.50 133 LEU A N 1
ATOM 1103 C CA . LEU A 1 133 ? 8.718 -15.848 8.212 1.00 64.50 133 LEU A CA 1
ATOM 1104 C C . LEU A 1 133 ? 8.213 -17.050 7.403 1.00 64.50 133 LEU A C 1
ATOM 1106 O O . LEU A 1 133 ? 8.878 -17.494 6.465 1.00 64.50 133 LEU A O 1
ATOM 1110 N N . PRO A 1 134 ? 7.002 -17.553 7.701 1.00 75.50 134 PRO A N 1
ATOM 1111 C CA . PRO A 1 134 ? 6.325 -18.492 6.819 1.00 75.50 134 PRO A CA 1
ATOM 1112 C C . PRO A 1 134 ? 6.217 -17.962 5.384 1.00 75.50 134 PRO A C 1
ATOM 1114 O O . PRO A 1 134 ? 6.119 -16.750 5.150 1.00 75.50 134 PRO A O 1
ATOM 1117 N N . GLU A 1 135 ? 6.162 -18.890 4.428 1.00 68.19 135 GLU A N 1
ATOM 1118 C CA . GLU A 1 135 ? 5.948 -18.563 3.021 1.00 68.19 135 GLU A CA 1
ATOM 1119 C C . GLU A 1 135 ? 4.693 -17.698 2.853 1.00 68.19 135 GLU A C 1
ATOM 1121 O O . GLU A 1 135 ? 3.652 -17.918 3.486 1.00 68.19 135 GLU A O 1
ATOM 1126 N N . TRP A 1 136 ? 4.805 -16.675 2.013 1.00 75.88 136 TRP A N 1
ATOM 1127 C CA . TRP A 1 136 ? 3.680 -15.813 1.699 1.00 75.88 136 TRP A CA 1
ATOM 1128 C C . TRP A 1 136 ? 2.655 -16.565 0.848 1.00 75.88 136 TRP A C 1
ATOM 1130 O O . TRP A 1 136 ? 3.008 -17.246 -0.107 1.00 75.88 136 TRP A O 1
ATOM 1140 N N . GLN A 1 137 ? 1.373 -16.427 1.177 1.00 61.88 137 GLN A N 1
ATOM 1141 C CA . GLN A 1 137 ? 0.293 -17.135 0.500 1.00 61.88 137 GLN A CA 1
ATOM 1142 C C . GLN A 1 137 ? -0.697 -16.133 -0.092 1.00 61.88 137 GLN A C 1
ATOM 1144 O O . GLN A 1 137 ? -1.416 -15.441 0.636 1.00 61.88 137 GLN A O 1
ATOM 1149 N N . GLN A 1 138 ? -0.797 -16.120 -1.423 1.00 58.25 138 GLN A N 1
ATOM 1150 C CA . GLN A 1 138 ? -1.728 -15.259 -2.163 1.00 58.25 138 GLN A CA 1
ATOM 1151 C C . GLN A 1 138 ? -3.171 -15.437 -1.685 1.00 58.25 138 GLN A C 1
ATOM 1153 O O . GLN A 1 138 ? -3.886 -14.457 -1.490 1.00 58.25 138 GLN A O 1
ATOM 1158 N N . ALA A 1 139 ? -3.595 -16.684 -1.459 1.00 65.56 139 ALA A N 1
ATOM 1159 C CA . ALA A 1 139 ? -4.946 -16.994 -1.001 1.00 65.56 139 ALA A CA 1
ATOM 1160 C C . ALA A 1 139 ? -5.271 -16.305 0.335 1.00 65.56 139 ALA A C 1
ATOM 1162 O O . ALA A 1 139 ? -6.370 -15.782 0.518 1.00 65.56 139 ALA A O 1
ATOM 1163 N N . THR A 1 140 ? -4.298 -16.242 1.245 1.00 69.94 140 THR A N 1
ATOM 1164 C CA . THR A 1 140 ? -4.456 -15.566 2.534 1.00 69.94 140 THR A CA 1
ATOM 1165 C C . THR A 1 140 ? -4.496 -14.052 2.359 1.00 69.94 140 THR A C 1
ATOM 1167 O O . THR A 1 140 ? -5.377 -13.421 2.929 1.00 69.94 140 THR A O 1
ATOM 1170 N N . SER A 1 141 ? -3.615 -13.464 1.541 1.00 64.56 141 SER A N 1
ATOM 1171 C CA . SER A 1 141 ? -3.644 -12.020 1.251 1.00 64.56 141 SER A CA 1
ATOM 1172 C C . SER A 1 141 ? -4.979 -11.585 0.633 1.00 64.56 141 SER A C 1
ATOM 1174 O O . SER A 1 141 ? -5.596 -10.632 1.110 1.00 64.56 141 SER A O 1
ATOM 1176 N N . ASN A 1 142 ? -5.479 -12.333 -0.356 1.00 65.12 142 ASN A N 1
ATOM 1177 C CA . ASN A 1 142 ? -6.776 -12.072 -0.983 1.00 65.12 142 ASN A CA 1
ATOM 1178 C C . ASN A 1 142 ? -7.913 -12.179 0.035 1.00 65.12 142 ASN A C 1
ATOM 1180 O O . ASN A 1 142 ? -8.754 -11.288 0.110 1.00 65.12 142 ASN A O 1
ATOM 1184 N N . SER A 1 143 ? -7.902 -13.232 0.859 1.00 83.88 143 SER A N 1
ATOM 1185 C CA . SER A 1 143 ? -8.902 -13.411 1.912 1.00 83.88 143 SER A CA 1
ATOM 1186 C C . SER A 1 143 ? -8.890 -12.251 2.911 1.00 83.88 143 SER A C 1
ATOM 1188 O O . SER A 1 143 ? -9.958 -11.752 3.265 1.00 83.88 143 SER A O 1
ATOM 1190 N N . VAL A 1 144 ? -7.700 -11.793 3.328 1.00 78.75 144 VAL A N 1
ATOM 1191 C CA . VAL A 1 144 ? -7.527 -10.632 4.215 1.00 78.75 144 VAL A CA 1
ATOM 1192 C C . VAL A 1 144 ? -8.175 -9.397 3.616 1.00 78.75 144 VAL A C 1
ATOM 1194 O O . VAL A 1 144 ? -9.058 -8.820 4.245 1.00 78.75 144 VAL A O 1
ATOM 1197 N N . ARG A 1 145 ? -7.804 -9.035 2.389 1.00 70.56 145 ARG A N 1
ATOM 1198 C CA . ARG A 1 145 ? -8.363 -7.866 1.703 1.00 70.56 145 ARG A CA 1
ATOM 1199 C C . ARG A 1 145 ? -9.877 -7.956 1.556 1.00 70.56 145 ARG A C 1
ATOM 1201 O O . ARG A 1 145 ? -10.576 -6.998 1.863 1.00 70.56 145 ARG A O 1
ATOM 1208 N N . GLU A 1 146 ? -10.390 -9.118 1.161 1.00 83.38 146 GLU A N 1
ATOM 1209 C CA . GLU A 1 146 ? -11.821 -9.328 0.943 1.00 83.38 146 GLU A CA 1
ATOM 1210 C C . GLU A 1 146 ? -12.635 -9.179 2.235 1.00 83.38 146 GLU A C 1
ATOM 1212 O O . GLU A 1 146 ? -13.689 -8.539 2.240 1.00 83.38 146 GLU A O 1
ATOM 1217 N N . TYR A 1 147 ? -12.200 -9.777 3.353 1.00 95.56 147 TYR A N 1
ATOM 1218 C CA . TYR A 1 147 ? -12.950 -9.611 4.599 1.00 95.56 147 TYR A CA 1
ATOM 1219 C C . TYR A 1 147 ? -12.759 -8.212 5.198 1.00 95.56 147 TYR A C 1
ATOM 1221 O O . TYR A 1 147 ? -13.720 -7.687 5.748 1.00 95.56 147 TYR A O 1
ATOM 1229 N N . VAL A 1 148 ? -11.579 -7.588 5.086 1.00 91.69 148 VAL A N 1
ATOM 1230 C CA . VAL A 1 148 ? -11.359 -6.230 5.616 1.00 91.69 148 VAL A CA 1
ATOM 1231 C C . VAL A 1 148 ? -12.158 -5.203 4.826 1.00 91.69 148 VAL A C 1
ATOM 1233 O O . VAL A 1 148 ? -12.819 -4.384 5.453 1.00 91.69 148 VAL A O 1
ATOM 1236 N N . SER A 1 149 ? -12.183 -5.289 3.493 1.00 83.19 149 SER A N 1
ATOM 1237 C CA . SER A 1 149 ? -12.990 -4.397 2.650 1.00 83.19 149 SER A CA 1
ATOM 1238 C C . SER A 1 149 ? -14.470 -4.484 3.010 1.00 83.19 149 SER A C 1
ATOM 1240 O O . SER A 1 149 ? -15.088 -3.468 3.307 1.00 83.19 149 SER A O 1
ATOM 1242 N N . ARG A 1 150 ? -15.023 -5.701 3.115 1.00 94.00 150 ARG A N 1
ATOM 1243 C CA . ARG A 1 150 ? -16.427 -5.894 3.525 1.00 94.00 150 ARG A CA 1
ATOM 1244 C C . ARG A 1 150 ? -16.720 -5.363 4.923 1.00 94.00 150 ARG A C 1
ATOM 1246 O O . ARG A 1 150 ? -17.785 -4.807 5.170 1.00 94.00 150 ARG A O 1
ATOM 1253 N N . TRP A 1 151 ? -15.801 -5.566 5.866 1.00 98.06 151 TRP A N 1
ATOM 1254 C CA . TRP A 1 151 ? -15.962 -5.026 7.215 1.00 98.06 151 TRP A CA 1
ATOM 1255 C C . TRP A 1 151 ? -15.898 -3.505 7.203 1.00 98.06 151 TRP A C 1
ATOM 1257 O O . TRP A 1 151 ? -16.639 -2.874 7.945 1.00 98.06 151 TRP A O 1
ATOM 1267 N N . PHE A 1 152 ? -15.048 -2.924 6.358 1.00 95.44 152 PHE A N 1
ATOM 1268 C CA . PHE A 1 152 ? -14.924 -1.485 6.213 1.00 95.44 152 PHE A CA 1
ATOM 1269 C C . PHE A 1 152 ? -16.185 -0.863 5.597 1.00 95.44 152 PHE A C 1
ATOM 1271 O O . PHE A 1 152 ? -16.702 0.109 6.132 1.00 95.44 152 PHE A O 1
ATOM 1278 N N . GLU A 1 153 ? -16.748 -1.464 4.549 1.00 94.75 153 GLU A N 1
ATOM 1279 C CA . GLU A 1 153 ? -18.026 -1.033 3.962 1.00 94.75 153 GLU A CA 1
ATOM 1280 C C . GLU A 1 153 ? -19.142 -0.964 5.017 1.00 94.75 153 GLU A C 1
ATOM 1282 O O . GLU A 1 153 ? -19.881 0.016 5.096 1.00 94.75 153 GLU A O 1
ATOM 1287 N N . ALA A 1 154 ? -19.227 -1.974 5.887 1.00 97.62 154 ALA A N 1
ATOM 1288 C CA . ALA A 1 154 ? -20.187 -1.985 6.988 1.00 97.62 154 ALA A CA 1
ATOM 1289 C C . ALA A 1 154 ? -19.819 -1.013 8.129 1.00 97.62 154 ALA A C 1
ATOM 1291 O O . ALA A 1 154 ? -20.708 -0.497 8.810 1.00 97.62 154 ALA A O 1
ATOM 1292 N N . PHE A 1 155 ? -18.527 -0.751 8.339 1.00 98.31 155 PHE A N 1
ATOM 1293 C CA . PHE A 1 155 ? -18.023 0.217 9.313 1.00 98.31 155 PHE A CA 1
ATOM 1294 C C . PHE A 1 155 ? -18.387 1.655 8.932 1.00 98.31 155 PHE A C 1
ATOM 1296 O O . PHE A 1 155 ? -18.784 2.413 9.807 1.00 98.31 155 PHE A O 1
ATOM 1303 N N . VAL A 1 156 ? -18.344 2.024 7.649 1.00 96.69 156 VAL A N 1
ATOM 1304 C CA . VAL A 1 156 ? -18.708 3.383 7.194 1.00 96.69 156 VAL A CA 1
ATOM 1305 C C . VAL A 1 156 ? -20.134 3.764 7.613 1.00 96.69 156 VAL A C 1
ATOM 1307 O O . VAL A 1 156 ? -20.394 4.912 7.959 1.00 96.69 156 VAL A O 1
ATOM 1310 N N . ALA A 1 157 ? -21.054 2.797 7.648 1.00 95.81 157 ALA A N 1
ATOM 1311 C CA . ALA A 1 157 ? -22.435 3.000 8.089 1.00 95.81 157 ALA A CA 1
ATOM 1312 C C . ALA A 1 157 ? -22.625 2.919 9.620 1.00 95.81 157 ALA A C 1
ATOM 1314 O O . ALA A 1 157 ? -23.758 2.880 10.107 1.00 95.81 157 ALA A O 1
ATOM 1315 N N . SER A 1 158 ? -21.545 2.815 10.396 1.00 97.44 158 SER A N 1
ATOM 1316 C CA . SER A 1 158 ? -21.593 2.510 11.821 1.00 97.44 158 SER A CA 1
ATOM 1317 C C . SER A 1 158 ? -21.469 3.765 12.703 1.00 97.44 158 SER A C 1
ATOM 1319 O O . SER A 1 158 ? -20.785 4.720 12.330 1.00 97.44 158 SER A O 1
ATOM 1321 N N . PRO A 1 159 ? -22.058 3.767 13.919 1.00 97.38 159 PRO A N 1
ATOM 1322 C CA . PRO A 1 159 ? -21.895 4.870 14.871 1.00 97.38 159 PRO A CA 1
ATOM 1323 C C . PRO A 1 159 ? -20.438 5.110 15.287 1.00 97.38 159 PRO A C 1
ATOM 1325 O O . PRO A 1 159 ? -20.081 6.211 15.684 1.00 97.38 159 PRO A O 1
ATOM 1328 N N . GLU A 1 160 ? -19.582 4.085 15.215 1.00 97.81 160 GLU A N 1
ATOM 1329 C CA . GLU A 1 160 ? -18.148 4.232 15.477 1.00 97.81 160 GLU A CA 1
ATOM 1330 C C . GLU A 1 160 ? -17.437 5.081 14.410 1.00 97.81 160 GLU A C 1
ATOM 1332 O O . GLU A 1 160 ? -16.461 5.753 14.736 1.00 97.81 160 GLU A O 1
ATOM 1337 N N . CYS A 1 161 ? -17.911 5.064 13.157 1.00 97.44 161 CYS A N 1
ATOM 1338 C CA . CYS A 1 161 ? -17.313 5.819 12.053 1.00 97.44 161 CYS A CA 1
ATOM 1339 C C . CYS A 1 161 ? -17.872 7.244 11.918 1.00 97.44 161 CYS A C 1
ATOM 1341 O O . CYS A 1 161 ? -17.186 8.122 11.398 1.00 97.44 161 CYS A O 1
ATOM 1343 N N . GLU A 1 162 ? -19.091 7.499 12.399 1.00 96.19 162 GLU A N 1
ATOM 1344 C CA . GLU A 1 162 ? -19.781 8.789 12.248 1.00 96.19 162 GLU A CA 1
ATOM 1345 C C . GLU A 1 162 ? -18.936 10.011 12.688 1.00 96.19 162 GLU A C 1
ATOM 1347 O O . GLU A 1 162 ? -18.846 10.966 11.913 1.00 96.19 162 GLU A O 1
ATOM 1352 N N . PRO A 1 163 ? -18.228 10.009 13.840 1.00 96.00 163 PRO A N 1
ATOM 1353 C CA . PRO A 1 163 ? -17.386 11.144 14.238 1.00 96.00 163 PRO A CA 1
ATOM 1354 C C . PRO A 1 163 ? -16.119 11.318 13.386 1.00 96.00 163 PRO A C 1
ATOM 1356 O O . PRO A 1 163 ? -15.531 12.401 13.357 1.00 96.00 163 PRO A O 1
ATOM 1359 N N . LEU A 1 164 ? -15.660 10.253 12.723 1.00 95.25 164 LEU A N 1
ATOM 1360 C CA . LEU A 1 164 ? -14.469 10.278 11.870 1.00 95.25 164 LEU A CA 1
ATOM 1361 C C . LEU A 1 164 ? -14.789 10.852 10.491 1.00 95.25 164 LEU A C 1
ATOM 1363 O O . LEU A 1 164 ? -13.983 11.604 9.951 1.00 95.25 164 LEU A O 1
ATOM 1367 N N . LEU A 1 165 ? -15.997 10.593 9.980 1.00 93.62 165 LEU A N 1
ATOM 1368 C CA . LEU A 1 165 ? -16.488 11.151 8.714 1.00 93.62 165 LEU A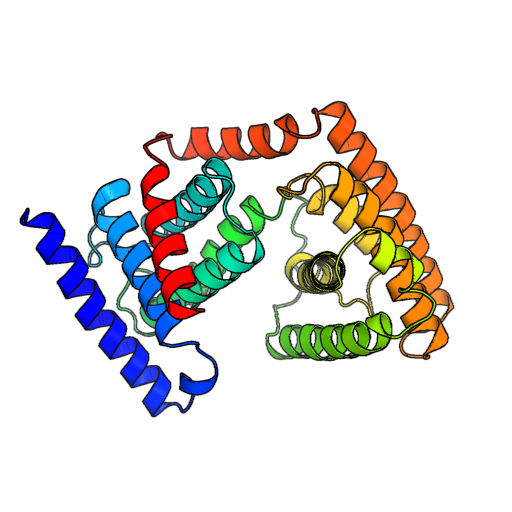 CA 1
ATOM 1369 C C . LEU A 1 165 ? -16.671 12.678 8.748 1.00 93.62 165 LEU A C 1
ATOM 1371 O O . LEU A 1 165 ? -16.832 13.311 7.710 1.00 93.62 165 LEU A O 1
ATOM 1375 N N . GLN A 1 166 ? -16.636 13.289 9.936 1.00 92.31 166 GLN A N 1
ATOM 1376 C CA . GLN A 1 166 ? -16.598 14.747 10.092 1.00 92.31 166 GLN A CA 1
ATOM 1377 C C . GLN A 1 166 ? -15.191 15.335 9.893 1.00 92.31 166 GLN A C 1
ATOM 1379 O O . GLN A 1 166 ? -15.056 16.549 9.758 1.00 92.31 166 GLN A O 1
ATOM 1384 N N . GLN A 1 167 ? -14.150 14.498 9.927 1.00 83.75 167 GLN A N 1
ATOM 1385 C CA . GLN A 1 167 ? -12.742 14.907 9.907 1.00 83.75 167 GLN A CA 1
ATOM 1386 C C . GLN A 1 167 ? -12.006 14.459 8.640 1.00 83.75 167 GLN A C 1
ATOM 1388 O O . GLN A 1 167 ? -11.066 15.136 8.233 1.00 83.75 167 GLN A O 1
ATOM 1393 N N . ALA A 1 168 ? -12.422 13.342 8.044 1.00 82.44 168 ALA A N 1
ATOM 1394 C CA . ALA A 1 168 ? -11.826 12.743 6.855 1.00 82.44 168 ALA A CA 1
ATOM 1395 C C . ALA A 1 168 ? -12.893 12.016 6.035 1.00 82.44 168 ALA A C 1
ATOM 1397 O O . ALA A 1 168 ? -13.935 11.620 6.567 1.00 82.44 168 ALA A O 1
ATOM 1398 N N . ASP A 1 169 ? -12.642 11.831 4.743 1.00 80.25 169 ASP A N 1
ATOM 1399 C CA . ASP A 1 169 ? -13.557 11.071 3.898 1.00 80.25 169 ASP A CA 1
ATOM 1400 C C . ASP A 1 169 ? -13.420 9.550 4.110 1.00 80.25 169 ASP A C 1
ATOM 1402 O O . ASP A 1 169 ? -12.467 9.041 4.705 1.00 80.25 169 ASP A O 1
ATOM 1406 N N . ALA A 1 170 ? -14.408 8.787 3.635 1.00 76.38 170 ALA A N 1
ATOM 1407 C CA . ALA A 1 170 ? -14.410 7.337 3.816 1.00 76.38 170 ALA A CA 1
ATOM 1408 C C . ALA A 1 170 ? -13.207 6.651 3.140 1.00 76.38 170 ALA A C 1
ATOM 1410 O O . ALA A 1 170 ? -12.735 5.634 3.648 1.00 76.38 170 ALA A O 1
ATOM 1411 N N . SER A 1 171 ? -12.701 7.193 2.029 1.00 67.81 171 SER A N 1
ATOM 1412 C CA . SER A 1 171 ? -11.539 6.657 1.310 1.00 67.81 171 SER A CA 1
ATOM 1413 C C . SER A 1 171 ? -10.230 6.840 2.082 1.00 67.81 171 SER A C 1
ATOM 1415 O O . SER A 1 171 ? -9.420 5.914 2.128 1.00 67.81 171 SER A O 1
ATOM 1417 N N . GLU A 1 172 ? -10.032 7.978 2.746 1.00 71.19 172 GLU A N 1
ATOM 1418 C CA . GLU A 1 172 ? -8.887 8.244 3.623 1.00 71.19 172 GLU A CA 1
ATOM 1419 C C . GLU A 1 172 ? -8.890 7.286 4.821 1.00 71.19 172 GLU A C 1
ATOM 1421 O O . GLU A 1 172 ? -7.883 6.647 5.133 1.00 71.19 172 GLU A O 1
ATOM 1426 N N . LEU A 1 173 ? -10.052 7.099 5.453 1.00 82.31 173 LEU A N 1
ATOM 1427 C CA . LEU A 1 173 ? -10.208 6.139 6.548 1.00 82.31 173 LEU A CA 1
ATOM 1428 C C . LEU A 1 173 ? -9.954 4.694 6.075 1.00 82.31 173 LEU A C 1
ATOM 1430 O O . LEU A 1 173 ? -9.317 3.903 6.782 1.00 82.31 173 LEU A O 1
ATOM 1434 N N . GLN A 1 174 ? -10.417 4.350 4.867 1.00 82.38 174 GLN A N 1
ATOM 1435 C CA . GLN A 1 174 ? -10.206 3.034 4.261 1.00 82.38 174 GLN A CA 1
ATOM 1436 C C . GLN A 1 174 ? -8.728 2.771 4.021 1.00 82.38 174 GLN A C 1
ATOM 1438 O O . GLN A 1 174 ? -8.253 1.667 4.297 1.00 82.38 174 GLN A O 1
ATOM 1443 N N . LEU A 1 175 ? -7.996 3.782 3.549 1.00 73.88 175 LEU A N 1
ATOM 1444 C CA . LEU A 1 175 ? -6.563 3.696 3.316 1.00 73.88 175 LEU A CA 1
ATOM 1445 C C . LEU A 1 175 ? -5.833 3.253 4.587 1.00 73.88 175 LEU A C 1
ATOM 1447 O O . LEU A 1 175 ? -5.068 2.293 4.533 1.00 73.88 175 LEU A O 1
ATOM 1451 N N . TYR A 1 176 ? -6.105 3.873 5.739 1.00 82.94 176 TYR A N 1
ATOM 1452 C CA . TYR A 1 176 ? -5.426 3.517 6.992 1.00 82.94 176 TYR A CA 1
ATOM 1453 C C . TYR A 1 176 ? -5.709 2.071 7.418 1.00 82.94 176 TYR A C 1
ATOM 1455 O O . TYR A 1 176 ? -4.791 1.345 7.812 1.00 82.94 176 TYR A O 1
ATOM 1463 N N . VAL A 1 177 ? -6.966 1.629 7.306 1.00 88.06 177 VAL A N 1
ATOM 1464 C CA . VAL A 1 177 ? -7.392 0.273 7.687 1.00 88.06 177 VAL A CA 1
ATOM 1465 C C . VAL A 1 177 ? -6.805 -0.784 6.749 1.00 88.06 177 VAL A C 1
ATOM 1467 O O . VAL A 1 177 ? -6.273 -1.799 7.210 1.00 88.06 177 VAL A O 1
ATOM 1470 N N . MET A 1 178 ? -6.879 -0.551 5.439 1.00 79.88 178 MET A N 1
ATOM 1471 C CA . MET A 1 178 ? -6.369 -1.477 4.429 1.00 79.88 178 MET A CA 1
ATOM 1472 C C . MET A 1 178 ? -4.851 -1.570 4.489 1.00 79.88 178 MET A C 1
ATOM 1474 O O . MET A 1 178 ? -4.309 -2.675 4.491 1.00 79.88 178 MET A O 1
ATOM 1478 N N . LEU A 1 179 ? -4.167 -0.431 4.627 1.00 72.31 179 LEU A N 1
ATOM 1479 C CA . LEU A 1 179 ? -2.717 -0.387 4.743 1.00 72.31 179 LEU A CA 1
ATOM 1480 C C . LEU A 1 179 ? -2.231 -1.160 5.969 1.00 72.31 179 LEU A C 1
ATOM 1482 O O . LEU A 1 179 ? -1.299 -1.959 5.880 1.00 72.31 179 LEU A O 1
ATOM 1486 N N . PHE A 1 180 ? -2.898 -0.963 7.104 1.00 85.94 180 PHE A N 1
ATOM 1487 C CA . PHE A 1 180 ? -2.615 -1.695 8.328 1.00 85.94 180 PHE A CA 1
ATOM 1488 C C . PHE A 1 180 ? -2.784 -3.213 8.145 1.00 85.94 180 PHE A C 1
ATOM 1490 O O . PHE A 1 180 ? -1.896 -3.991 8.503 1.00 85.94 180 PHE A O 1
ATOM 1497 N N . ALA A 1 181 ? -3.909 -3.647 7.570 1.00 82.38 181 ALA A N 1
ATOM 1498 C CA . ALA A 1 181 ? -4.208 -5.063 7.380 1.00 82.38 181 ALA A CA 1
ATOM 1499 C C . ALA A 1 181 ? -3.252 -5.747 6.392 1.00 82.38 181 ALA A C 1
ATOM 1501 O O . ALA A 1 181 ? -2.762 -6.847 6.670 1.00 82.38 181 ALA A O 1
ATOM 1502 N N . ASP A 1 182 ? -2.961 -5.090 5.270 1.00 73.19 182 ASP A N 1
ATOM 1503 C CA . ASP A 1 182 ? -2.017 -5.583 4.273 1.00 73.19 182 ASP A CA 1
ATOM 1504 C C . ASP A 1 182 ? -0.614 -5.684 4.862 1.00 73.19 182 ASP A C 1
ATOM 1506 O O . ASP A 1 182 ? 0.066 -6.695 4.682 1.00 73.19 182 ASP A O 1
ATOM 1510 N N . ALA A 1 183 ? -0.175 -4.671 5.604 1.00 72.12 183 ALA A N 1
ATOM 1511 C CA . ALA A 1 183 ? 1.169 -4.654 6.147 1.00 72.12 183 ALA A CA 1
ATOM 1512 C C . ALA A 1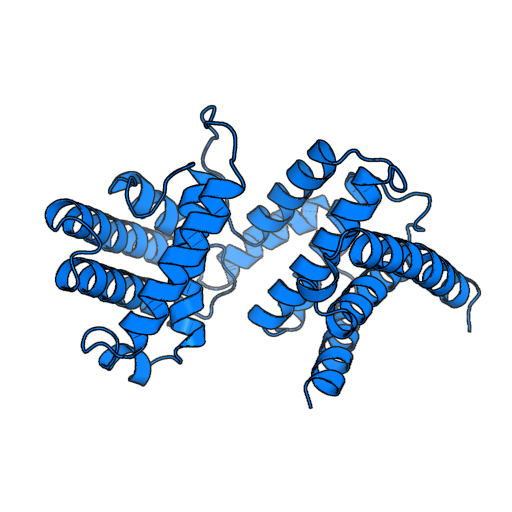 183 ? 1.380 -5.680 7.266 1.00 72.12 183 ALA A C 1
ATOM 1514 O O . ALA A 1 183 ? 2.450 -6.288 7.316 1.00 72.12 183 ALA A O 1
ATOM 1515 N N . LEU A 1 184 ? 0.371 -5.962 8.099 1.00 79.38 184 LEU A N 1
ATOM 1516 C CA . LEU A 1 184 ? 0.429 -7.090 9.039 1.00 79.38 184 LEU A CA 1
ATOM 1517 C C . LEU A 1 184 ? 0.738 -8.409 8.316 1.00 79.38 184 LEU A C 1
ATOM 1519 O O . LEU A 1 184 ? 1.602 -9.179 8.746 1.00 79.38 184 LEU A O 1
ATOM 1523 N N . TYR A 1 185 ? 0.077 -8.669 7.187 1.00 78.25 185 TYR A N 1
ATOM 1524 C CA . TYR A 1 185 ? 0.272 -9.928 6.473 1.00 78.25 185 TYR A CA 1
ATOM 1525 C C . TYR A 1 185 ? 1.574 -9.943 5.675 1.00 78.25 185 TYR A C 1
ATOM 1527 O O . TYR A 1 185 ? 2.377 -10.881 5.764 1.00 78.25 185 TYR A O 1
ATOM 1535 N N . ASN A 1 186 ? 1.825 -8.866 4.943 1.00 65.00 186 ASN A N 1
ATOM 1536 C CA . ASN A 1 186 ? 2.974 -8.754 4.060 1.00 65.00 186 ASN A CA 1
ATOM 1537 C C . ASN A 1 186 ? 4.295 -8.637 4.825 1.00 65.00 186 ASN A C 1
ATOM 1539 O O . ASN A 1 186 ? 5.314 -9.072 4.296 1.00 65.00 186 ASN A O 1
ATOM 1543 N N . ARG A 1 187 ? 4.293 -8.144 6.071 1.00 68.69 187 ARG A N 1
ATOM 1544 C CA . ARG A 1 187 ? 5.527 -7.960 6.857 1.00 68.69 187 ARG A CA 1
ATOM 1545 C C . ARG A 1 187 ? 5.685 -8.910 8.028 1.00 68.69 187 ARG A C 1
ATOM 1547 O O . ARG A 1 187 ? 6.802 -9.125 8.463 1.00 68.69 187 ARG A O 1
ATOM 1554 N N . GLN A 1 188 ? 4.595 -9.453 8.560 1.00 74.12 188 GLN A N 1
ATOM 1555 C 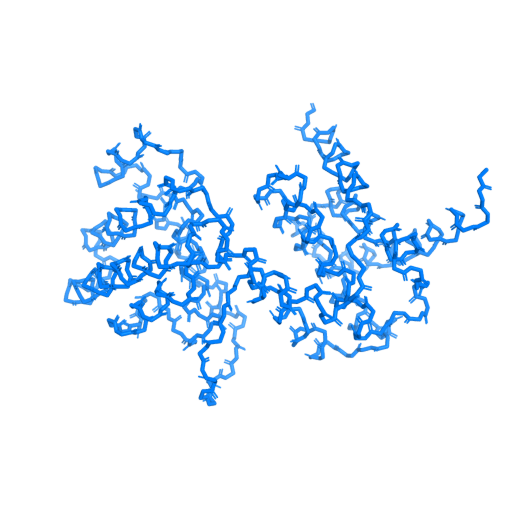CA . GLN A 1 188 ? 4.657 -10.287 9.765 1.00 74.12 188 GLN A CA 1
ATOM 1556 C C . GLN A 1 188 ? 3.987 -11.653 9.564 1.00 74.12 188 GLN A C 1
ATOM 1558 O O . GLN A 1 188 ? 3.961 -12.475 10.480 1.00 74.12 188 GLN A O 1
ATOM 1563 N N . ARG A 1 189 ? 3.404 -11.906 8.377 1.00 80.62 189 ARG A N 1
ATOM 1564 C CA . ARG A 1 189 ? 2.537 -13.069 8.092 1.00 80.62 189 ARG A CA 1
ATOM 1565 C C . ARG A 1 189 ? 1.405 -13.212 9.114 1.00 80.62 189 ARG A C 1
ATOM 1567 O O . ARG A 1 189 ? 0.900 -14.310 9.361 1.00 80.62 189 ARG A O 1
ATOM 1574 N N . LYS A 1 190 ? 0.985 -12.088 9.701 1.00 87.06 190 LYS A N 1
ATOM 1575 C CA . LYS A 1 190 ? -0.147 -11.996 10.618 1.00 87.06 190 LYS A CA 1
ATOM 1576 C C . LYS A 1 190 ? -1.354 -11.420 9.900 1.00 87.06 190 LYS A C 1
ATOM 1578 O O . LYS A 1 190 ? -1.259 -10.702 8.921 1.00 87.06 190 LYS A O 1
ATOM 1583 N N . THR A 1 191 ? -2.524 -11.743 10.399 1.00 91.69 191 THR A N 1
ATOM 1584 C CA . THR A 1 191 ? -3.795 -11.161 9.992 1.00 91.69 191 THR A CA 1
ATOM 1585 C C . THR A 1 191 ? -4.362 -10.431 11.195 1.00 91.69 191 THR A C 1
ATOM 1587 O O . THR A 1 191 ? -4.019 -10.749 12.338 1.00 91.69 191 THR A O 1
ATOM 1590 N N . ILE A 1 192 ? -5.315 -9.525 10.982 1.00 93.50 192 ILE A N 1
ATOM 1591 C CA . ILE A 1 192 ? -6.003 -8.884 12.112 1.00 93.50 192 ILE A CA 1
ATOM 1592 C C . ILE A 1 192 ? -6.654 -9.915 13.055 1.00 93.50 192 ILE A C 1
ATOM 1594 O O . ILE A 1 192 ? -6.784 -9.674 14.250 1.00 93.50 192 ILE A O 1
ATOM 1598 N N . LYS A 1 193 ? -6.968 -11.121 12.562 1.00 94.75 193 LYS A N 1
ATOM 1599 C CA . LYS A 1 193 ? -7.535 -12.220 13.357 1.00 94.75 193 LYS A CA 1
ATOM 1600 C C . LYS A 1 193 ? -6.514 -12.977 14.221 1.00 94.75 193 LYS A C 1
ATOM 1602 O O . LYS A 1 193 ? -6.939 -13.658 15.149 1.00 94.75 193 LYS A O 1
ATOM 1607 N N . ASN A 1 194 ? -5.207 -12.891 13.950 1.00 93.31 194 ASN A N 1
ATOM 1608 C CA . ASN A 1 194 ? -4.176 -13.664 14.671 1.00 93.31 194 ASN A CA 1
ATOM 1609 C C . ASN A 1 194 ? -2.964 -12.845 15.168 1.00 93.31 194 ASN A C 1
ATOM 1611 O O . ASN A 1 194 ? -2.032 -13.426 15.723 1.00 93.31 194 ASN A O 1
ATOM 1615 N N . THR A 1 195 ? -2.975 -11.527 14.977 1.00 92.00 195 THR A N 1
ATOM 1616 C CA . THR A 1 195 ? -1.912 -10.614 15.418 1.00 92.00 195 THR A CA 1
ATOM 1617 C C . THR A 1 195 ? -1.906 -10.389 16.934 1.00 92.00 195 THR A C 1
ATOM 1619 O O . THR A 1 195 ? -2.947 -10.425 17.587 1.00 92.00 195 THR A O 1
ATOM 1622 N N . GLY A 1 196 ? -0.739 -10.128 17.518 1.00 90.69 196 GLY A N 1
ATOM 1623 C CA . GLY A 1 196 ? -0.590 -9.718 18.914 1.00 90.69 196 GLY A CA 1
ATOM 1624 C C . GLY A 1 196 ? -0.546 -8.199 19.109 1.00 90.69 196 GLY A C 1
ATOM 1625 O O . GLY A 1 196 ? -0.462 -7.428 18.163 1.00 90.69 196 GLY A O 1
ATOM 1626 N N . MET A 1 197 ? -0.544 -7.758 20.369 1.00 93.38 197 MET A N 1
ATOM 1627 C CA . MET A 1 197 ? -0.365 -6.342 20.728 1.00 93.38 197 MET A CA 1
ATOM 1628 C C . MET A 1 197 ? 0.978 -5.782 20.226 1.00 93.38 197 MET A C 1
ATOM 1630 O O . MET A 1 197 ? 1.020 -4.677 19.696 1.00 93.38 197 MET A O 1
ATOM 1634 N N . ASN A 1 198 ? 2.068 -6.536 20.403 1.00 88.75 198 ASN A N 1
ATOM 1635 C CA . ASN A 1 198 ? 3.415 -6.095 20.024 1.00 88.75 198 ASN A CA 1
ATOM 1636 C C . ASN A 1 198 ? 3.588 -6.021 18.505 1.00 88.75 198 ASN A C 1
ATOM 1638 O O . ASN A 1 198 ? 4.205 -5.084 18.018 1.00 88.75 198 ASN A O 1
ATOM 1642 N N . ASP A 1 199 ? 2.988 -6.968 17.784 1.00 87.50 199 ASP A N 1
ATOM 1643 C CA . ASP A 1 199 ? 2.920 -6.995 16.321 1.00 87.50 199 ASP A CA 1
ATOM 1644 C C . ASP A 1 199 ? 2.296 -5.695 15.784 1.00 87.50 199 ASP A C 1
ATOM 1646 O O . ASP A 1 199 ? 2.867 -5.022 14.928 1.00 87.50 199 ASP A O 1
ATOM 1650 N N . VAL A 1 200 ? 1.158 -5.296 16.366 1.00 93.44 200 VAL A N 1
ATOM 1651 C CA . VAL A 1 200 ? 0.431 -4.063 16.029 1.00 93.44 200 VAL A CA 1
ATOM 1652 C C . VAL A 1 200 ? 1.216 -2.810 16.412 1.00 93.44 200 VAL A C 1
ATOM 1654 O O . VAL A 1 200 ? 1.332 -1.896 15.599 1.00 93.44 200 VAL A O 1
ATOM 1657 N N . ALA A 1 201 ? 1.763 -2.762 17.630 1.00 90.88 201 ALA A N 1
ATOM 1658 C CA . ALA A 1 201 ? 2.521 -1.607 18.104 1.00 90.88 201 ALA A CA 1
ATOM 1659 C C . ALA A 1 201 ? 3.784 -1.386 17.263 1.00 90.88 201 ALA A C 1
ATOM 1661 O O . ALA A 1 201 ? 4.008 -0.287 16.765 1.00 90.88 201 ALA A O 1
ATOM 1662 N N . GLY A 1 202 ? 4.553 -2.453 17.032 1.00 79.88 202 GLY A N 1
ATOM 1663 C CA . GLY A 1 202 ? 5.752 -2.420 16.204 1.00 79.88 202 GLY A CA 1
ATOM 1664 C C . GLY A 1 202 ? 5.439 -2.107 14.745 1.00 79.88 202 GLY A C 1
ATOM 1665 O O . GLY A 1 202 ? 6.231 -1.428 14.093 1.00 79.88 202 GLY A O 1
ATOM 1666 N N . LEU A 1 203 ? 4.279 -2.539 14.234 1.00 82.44 203 LEU A N 1
ATOM 1667 C CA . LEU A 1 203 ? 3.822 -2.106 12.922 1.00 82.44 203 LEU A CA 1
ATOM 1668 C C . LEU A 1 203 ? 3.595 -0.597 12.915 1.00 82.44 203 LEU A C 1
ATOM 1670 O O . LEU A 1 203 ? 4.217 0.076 12.122 1.00 82.44 203 LEU A O 1
ATOM 1674 N N . LEU A 1 204 ? 2.782 -0.028 13.800 1.00 86.25 204 LEU A N 1
ATOM 1675 C CA . LEU A 1 204 ? 2.521 1.418 13.780 1.00 86.25 204 LEU A CA 1
ATOM 1676 C C . LEU A 1 204 ? 3.784 2.256 14.006 1.00 86.25 204 LEU A C 1
ATOM 1678 O O . LEU A 1 204 ? 4.025 3.200 13.260 1.00 86.25 204 LEU A O 1
ATOM 1682 N N . GLN A 1 205 ? 4.632 1.859 14.953 1.00 81.12 205 GLN A N 1
ATOM 1683 C CA . GLN A 1 205 ? 5.891 2.538 15.252 1.00 81.12 205 GLN A CA 1
ATOM 1684 C C . GLN A 1 205 ? 6.843 2.562 14.051 1.00 81.12 205 GLN A C 1
ATOM 1686 O O . GLN A 1 205 ? 7.454 3.587 13.772 1.00 81.12 205 GLN A O 1
ATOM 1691 N N . ASN A 1 206 ? 7.000 1.437 13.349 1.00 67.94 206 ASN A N 1
ATOM 1692 C CA . ASN A 1 206 ? 8.027 1.313 12.315 1.00 67.94 206 ASN A CA 1
ATOM 1693 C C . ASN A 1 206 ? 7.464 1.501 10.904 1.00 67.94 206 ASN A C 1
ATOM 1695 O O . ASN A 1 206 ? 8.219 1.932 10.042 1.00 67.94 206 ASN A O 1
ATOM 1699 N N . LEU A 1 207 ? 6.172 1.201 10.685 1.00 70.06 207 LEU A N 1
ATOM 1700 C CA . LEU A 1 207 ? 5.413 1.284 9.426 1.00 70.06 207 LEU A CA 1
ATOM 1701 C C . LEU A 1 207 ? 4.564 2.563 9.280 1.00 70.06 207 LEU A C 1
ATOM 1703 O O . LEU A 1 207 ? 4.083 2.835 8.212 1.00 70.06 207 LEU A O 1
ATOM 1707 N N . PHE A 1 208 ? 4.295 3.414 10.244 1.00 69.81 208 PHE A N 1
ATOM 1708 C CA . PHE A 1 208 ? 3.551 4.637 9.873 1.00 69.81 208 PHE A CA 1
ATOM 1709 C C . PHE A 1 208 ? 4.454 5.856 9.644 1.00 69.81 208 PHE A C 1
ATOM 1711 O O . PHE A 1 208 ? 4.263 6.520 8.630 1.00 69.81 208 PHE A O 1
ATOM 1718 N N . PRO A 1 209 ? 5.542 6.088 10.403 1.00 67.62 209 PRO A N 1
ATOM 1719 C CA . PRO A 1 209 ? 6.349 7.310 10.274 1.00 67.62 209 PRO A CA 1
ATOM 1720 C C . PRO A 1 209 ? 7.047 7.599 8.937 1.00 67.62 209 PRO A C 1
ATOM 1722 O O . PRO A 1 209 ? 7.474 8.717 8.691 1.00 67.62 209 PRO A O 1
ATOM 1725 N N . GLY A 1 210 ? 7.285 6.585 8.115 1.00 55.38 210 GLY A N 1
ATOM 1726 C CA . GLY A 1 210 ? 7.883 6.714 6.778 1.00 55.38 210 GLY A CA 1
ATOM 1727 C C . GLY A 1 210 ? 6.855 6.769 5.651 1.00 55.38 210 GLY A C 1
ATOM 1728 O O . GLY A 1 210 ? 7.256 6.763 4.493 1.00 55.38 210 GLY A O 1
ATOM 1729 N N . MET A 1 211 ? 5.560 6.812 5.979 1.00 61.94 211 MET A N 1
ATOM 1730 C CA . MET A 1 211 ? 4.509 7.147 5.024 1.00 61.94 211 MET A CA 1
ATOM 1731 C C . MET A 1 211 ? 4.561 8.638 4.700 1.00 61.94 211 MET A C 1
ATOM 1733 O O . MET A 1 211 ? 4.950 9.469 5.517 1.00 61.94 211 MET A O 1
ATOM 1737 N N . LEU A 1 212 ? 4.135 9.017 3.504 1.00 55.66 212 LEU A N 1
ATOM 1738 C CA . LEU A 1 212 ? 4.117 10.420 3.079 1.00 55.66 212 LEU A CA 1
ATOM 1739 C C . LEU A 1 212 ? 2.753 11.051 3.356 1.00 55.66 212 LEU A C 1
ATOM 1741 O O . LEU A 1 212 ? 2.133 11.659 2.493 1.00 55.66 212 LEU A O 1
ATOM 1745 N N . PHE A 1 213 ? 2.282 10.858 4.583 1.00 61.50 213 PHE A N 1
ATOM 1746 C CA . PHE A 1 213 ? 1.021 11.392 5.071 1.00 61.50 213 PHE A CA 1
ATOM 1747 C C . PHE A 1 213 ? 1.157 12.844 5.529 1.00 61.50 213 PHE A C 1
ATOM 1749 O O . PHE A 1 213 ? 2.215 13.276 6.000 1.00 61.50 213 PHE A O 1
ATOM 1756 N N . LYS A 1 214 ? 0.066 13.610 5.428 1.00 60.69 214 LYS A N 1
ATOM 1757 C CA . LYS A 1 214 ? -0.006 14.943 6.028 1.00 60.69 214 LYS A CA 1
ATOM 1758 C C . LYS A 1 214 ? 0.024 14.789 7.544 1.00 60.69 214 LYS A C 1
ATOM 1760 O O . LYS A 1 214 ? -0.427 13.794 8.106 1.00 60.69 214 LYS A O 1
ATOM 1765 N N . LYS A 1 215 ? 0.492 15.823 8.247 1.00 67.25 215 LYS A N 1
ATOM 1766 C CA . LYS A 1 215 ? 0.535 15.816 9.718 1.00 67.25 215 LYS A CA 1
ATOM 1767 C C . LYS A 1 215 ? -0.804 15.420 10.360 1.00 67.25 215 LYS A C 1
ATOM 1769 O O . LYS A 1 215 ? -0.798 14.717 11.361 1.00 67.25 215 LYS A O 1
ATOM 1774 N N . GLN A 1 216 ? -1.927 15.875 9.806 1.00 73.19 216 GLN A N 1
ATOM 1775 C CA . GLN A 1 216 ? -3.267 15.571 10.322 1.00 73.19 216 GLN A CA 1
ATOM 1776 C C . GLN A 1 216 ? -3.629 14.082 10.200 1.00 73.19 216 GLN A C 1
ATOM 1778 O O . GLN A 1 216 ? -4.176 13.511 11.138 1.00 73.19 216 GLN A O 1
ATOM 1783 N N . ASP A 1 217 ? -3.237 13.441 9.101 1.00 72.75 217 ASP A N 1
ATOM 1784 C CA . ASP A 1 217 ? -3.520 12.035 8.808 1.00 72.75 217 ASP A CA 1
ATOM 1785 C C . ASP A 1 217 ? -2.885 11.134 9.874 1.00 72.75 217 ASP A C 1
ATOM 1787 O O . ASP A 1 217 ? -3.499 10.187 10.360 1.00 72.75 217 ASP A O 1
ATOM 1791 N N . TYR A 1 218 ? -1.685 11.496 10.341 1.00 80.62 218 TYR A N 1
ATOM 1792 C CA . TYR A 1 218 ? -1.014 10.787 11.429 1.00 80.62 218 TYR A CA 1
ATOM 1793 C C . TYR A 1 218 ? -1.807 10.765 12.736 1.00 80.62 218 TYR A C 1
ATOM 1795 O O . TYR A 1 218 ? -1.732 9.795 13.490 1.00 80.62 218 TYR A O 1
ATOM 1803 N N . TYR A 1 219 ? -2.572 11.822 13.006 1.00 88.44 219 TYR A N 1
ATOM 1804 C CA . TYR A 1 219 ? -3.453 11.883 14.168 1.00 88.44 219 TYR A CA 1
ATOM 1805 C C . TYR A 1 219 ? -4.771 11.135 13.950 1.00 88.44 219 TYR A C 1
ATOM 1807 O O . TYR A 1 219 ? -5.434 10.811 14.932 1.00 88.44 219 TYR A O 1
ATOM 1815 N N . LEU A 1 220 ? -5.139 10.833 12.703 1.00 88.88 220 LEU A N 1
ATOM 1816 C CA . LEU A 1 220 ? -6.354 10.092 12.362 1.00 88.88 220 LEU A CA 1
ATOM 1817 C C . LEU A 1 220 ? -6.157 8.573 12.349 1.00 88.88 220 LEU A C 1
ATOM 1819 O O . LEU A 1 220 ? -7.139 7.849 12.517 1.00 88.88 220 LEU A O 1
ATOM 1823 N N . ILE A 1 221 ? -4.924 8.068 12.234 1.00 90.50 221 ILE A N 1
ATOM 1824 C CA . ILE A 1 221 ? -4.643 6.620 12.227 1.00 90.50 221 ILE A CA 1
ATOM 1825 C C . ILE A 1 221 ? -5.177 5.931 13.492 1.00 90.50 221 ILE A C 1
ATOM 1827 O O . ILE A 1 221 ? -5.936 4.966 13.394 1.00 90.50 221 ILE A O 1
ATOM 1831 N N . GLU A 1 222 ? -4.808 6.412 14.684 1.00 96.75 222 GLU A N 1
ATOM 1832 C CA . GLU A 1 222 ? -5.230 5.794 15.949 1.00 96.75 222 GLU A CA 1
ATOM 1833 C C . GLU A 1 222 ? -6.755 5.814 16.139 1.00 96.75 222 GLU A C 1
ATOM 1835 O O . GLU A 1 222 ? -7.320 4.740 16.383 1.00 96.75 222 GLU A O 1
ATOM 1840 N N . PRO A 1 223 ? -7.446 6.967 16.008 1.00 97.75 223 PRO A N 1
ATOM 1841 C CA . PRO A 1 223 ? -8.901 7.024 16.084 1.00 97.75 223 PRO A CA 1
ATOM 1842 C C . PRO A 1 223 ? -9.582 6.092 15.082 1.00 97.75 223 PRO A C 1
ATOM 1844 O O . PRO A 1 223 ? -10.502 5.367 15.460 1.00 97.75 223 PRO A O 1
ATOM 1847 N N . THR A 1 224 ? -9.095 6.050 13.839 1.00 97.25 224 THR A N 1
ATOM 1848 C CA . THR A 1 224 ? -9.674 5.220 12.773 1.00 97.25 224 THR A CA 1
ATOM 1849 C C . THR A 1 224 ? -9.541 3.739 13.078 1.00 97.25 224 THR A C 1
ATOM 1851 O O . THR A 1 224 ? -10.537 3.017 13.092 1.00 97.25 224 THR A O 1
ATOM 1854 N N . LEU A 1 225 ? -8.324 3.277 13.379 1.00 98.06 225 LEU A N 1
ATOM 1855 C CA . LEU A 1 225 ? -8.085 1.872 13.697 1.00 98.06 225 LEU A CA 1
ATOM 1856 C C . LEU A 1 225 ? -8.846 1.465 14.962 1.00 98.06 225 LEU A C 1
ATOM 1858 O O . LEU A 1 225 ? -9.466 0.405 14.991 1.00 98.06 225 LEU A O 1
ATOM 1862 N N . THR A 1 226 ? -8.867 2.315 15.989 1.00 98.50 226 THR A N 1
ATOM 1863 C CA . THR A 1 226 ? -9.597 2.045 17.234 1.00 98.50 226 THR A CA 1
ATOM 1864 C C . THR A 1 226 ? -11.103 1.933 16.999 1.00 98.50 226 THR A C 1
ATOM 1866 O O . THR A 1 226 ? -11.727 0.984 17.479 1.00 98.50 226 THR A O 1
ATOM 1869 N N . ALA A 1 227 ? -11.695 2.859 16.242 1.00 98.56 227 ALA A N 1
ATOM 1870 C CA . ALA A 1 227 ? -13.114 2.835 15.898 1.00 98.56 227 ALA A CA 1
ATOM 1871 C C . ALA A 1 227 ? -13.474 1.603 15.059 1.00 98.56 227 ALA A C 1
ATOM 1873 O O . ALA A 1 227 ? -14.427 0.893 15.388 1.00 98.56 227 ALA A O 1
ATOM 1874 N N . PHE A 1 228 ? -12.665 1.294 14.043 1.00 98.56 228 PHE A N 1
ATOM 1875 C CA . PHE A 1 228 ? -12.829 0.102 13.218 1.00 98.56 228 PHE A CA 1
ATOM 1876 C C . PHE A 1 228 ? -12.785 -1.174 14.068 1.00 98.56 228 PHE A C 1
ATOM 1878 O O . PHE A 1 228 ? -13.662 -2.032 13.972 1.00 98.56 228 PHE A O 1
ATOM 1885 N N . PHE A 1 229 ? -11.815 -1.289 14.976 1.00 98.50 229 PHE A N 1
ATOM 1886 C CA . PHE A 1 229 ? -11.701 -2.445 15.858 1.00 98.50 229 PHE A CA 1
ATOM 1887 C C . PHE A 1 229 ? -12.864 -2.545 16.855 1.00 98.50 229 PHE A C 1
ATOM 1889 O O . PHE A 1 229 ? -13.415 -3.637 17.030 1.00 98.50 229 PHE A O 1
ATOM 1896 N N . ASN A 1 230 ? -13.332 -1.433 17.426 1.00 98.44 230 ASN A N 1
ATOM 1897 C CA . ASN A 1 230 ? -14.545 -1.417 18.251 1.00 98.44 230 ASN A CA 1
ATOM 1898 C C . ASN A 1 230 ? -15.788 -1.870 17.472 1.00 98.44 230 ASN A C 1
ATOM 1900 O O . ASN A 1 230 ? -16.575 -2.671 17.984 1.00 98.44 230 ASN A O 1
ATOM 1904 N N . PHE A 1 231 ? -15.916 -1.454 16.213 1.00 98.56 231 PHE A N 1
ATOM 1905 C CA . PHE A 1 231 ? -16.957 -1.945 15.318 1.00 98.56 231 PHE A CA 1
ATOM 1906 C C . PHE A 1 231 ? -16.849 -3.464 15.099 1.00 98.56 231 PHE A C 1
ATOM 1908 O O . PHE A 1 231 ? -17.832 -4.181 15.298 1.00 98.56 231 PHE A O 1
ATOM 1915 N N . THR A 1 232 ? -15.658 -3.998 14.787 1.00 98.06 232 THR A N 1
ATOM 1916 C CA . THR A 1 232 ? -15.474 -5.457 14.618 1.00 98.06 232 THR A CA 1
ATOM 1917 C C . THR A 1 232 ? -15.812 -6.246 15.889 1.00 98.06 232 THR A C 1
ATOM 1919 O O . THR A 1 232 ? -16.325 -7.365 15.798 1.00 98.06 232 THR A O 1
ATOM 1922 N N . LYS A 1 233 ? -15.576 -5.663 17.074 1.00 97.62 233 LYS A N 1
ATOM 1923 C CA . LYS A 1 233 ? -15.989 -6.219 18.371 1.00 97.62 233 LYS A CA 1
ATOM 1924 C C . LYS A 1 233 ? -17.506 -6.231 18.512 1.00 97.62 233 LYS A C 1
ATOM 1926 O O . LYS A 1 233 ? -18.059 -7.274 18.852 1.00 97.62 233 LYS A O 1
ATOM 1931 N N . ARG A 1 234 ? -18.185 -5.114 18.222 1.00 97.81 234 ARG A N 1
ATOM 1932 C CA . ARG A 1 234 ? -19.652 -5.005 18.314 1.00 97.81 234 ARG A CA 1
ATOM 1933 C C . ARG A 1 234 ? -20.367 -5.960 17.358 1.00 97.81 234 ARG A C 1
ATOM 1935 O O . ARG A 1 234 ? -21.347 -6.580 17.752 1.00 97.81 234 ARG A O 1
ATOM 1942 N N . GLN A 1 235 ? -19.862 -6.109 16.134 1.00 97.75 235 GLN A N 1
ATOM 1943 C CA . GLN A 1 235 ? -20.425 -7.018 15.128 1.00 97.75 235 GLN A CA 1
ATOM 1944 C C . GLN A 1 235 ? -20.083 -8.498 15.368 1.00 97.75 235 GLN A C 1
ATOM 1946 O O . GLN A 1 235 ? -20.551 -9.368 14.636 1.00 97.75 235 GLN A O 1
ATOM 1951 N N . GLY A 1 236 ? -19.245 -8.814 16.362 1.00 96.62 236 GLY A N 1
ATOM 1952 C CA . GLY A 1 236 ? -18.822 -10.189 16.643 1.00 96.62 236 GLY A CA 1
ATOM 1953 C C . GLY A 1 236 ? -17.876 -10.785 15.593 1.00 96.62 236 GLY A C 1
ATOM 1954 O O . GLY A 1 236 ? -17.652 -11.994 15.582 1.00 96.62 236 GLY A O 1
ATOM 1955 N N . TYR A 1 237 ? -17.291 -9.959 14.722 1.00 97.19 237 TYR A N 1
ATOM 1956 C CA . TYR A 1 237 ? -16.315 -10.390 13.717 1.00 97.19 237 TYR A CA 1
ATOM 1957 C C . TYR A 1 237 ? -14.992 -10.840 14.344 1.00 97.19 237 TYR A C 1
ATOM 1959 O O . TYR A 1 237 ? -14.280 -11.684 13.793 1.00 97.19 237 TYR A O 1
ATOM 1967 N N . MET A 1 238 ? -14.660 -10.270 15.503 1.00 97.25 238 MET A N 1
ATOM 1968 C CA . MET A 1 238 ? -13.451 -10.560 16.264 1.00 97.25 238 MET A CA 1
ATOM 1969 C C . MET A 1 238 ? -13.782 -10.749 17.746 1.00 97.25 238 MET A C 1
ATOM 1971 O O . MET A 1 238 ? -14.720 -10.158 18.277 1.00 97.25 238 MET A O 1
ATOM 1975 N N . ARG A 1 239 ? -12.996 -11.588 18.434 1.00 96.88 239 ARG A N 1
ATOM 1976 C CA . ARG A 1 239 ? -13.189 -11.858 19.868 1.00 96.88 239 ARG A CA 1
ATOM 1977 C C . ARG A 1 239 ? -12.908 -10.591 20.695 1.00 96.88 239 ARG A C 1
ATOM 1979 O O . ARG A 1 239 ? -11.845 -10.007 20.489 1.00 96.88 239 ARG A O 1
ATOM 1986 N N . PRO A 1 240 ? -13.764 -10.219 21.667 1.00 97.38 240 PRO A N 1
ATOM 1987 C CA . PRO A 1 240 ? -13.583 -9.039 22.519 1.00 97.38 240 PRO A CA 1
ATOM 1988 C C . PRO A 1 240 ? -12.170 -8.861 23.090 1.00 97.38 240 PRO A C 1
ATOM 1990 O O . PRO A 1 240 ? -11.532 -7.851 22.815 1.00 97.38 240 PRO A O 1
ATOM 1993 N N . ASP A 1 241 ? -11.633 -9.875 23.773 1.00 96.94 241 ASP A N 1
ATOM 1994 C CA . ASP A 1 241 ? -10.296 -9.807 24.390 1.00 96.94 241 ASP A CA 1
ATOM 1995 C C . ASP A 1 241 ? -9.169 -9.632 23.362 1.00 96.94 241 ASP A C 1
ATOM 1997 O O . ASP A 1 241 ? -8.096 -9.098 23.649 1.00 96.94 241 ASP A O 1
ATOM 2001 N N . HIS A 1 242 ? -9.385 -10.125 22.143 1.00 97.06 242 HIS A N 1
ATOM 2002 C CA . HIS A 1 242 ? -8.432 -9.974 21.052 1.00 97.06 242 HIS A CA 1
ATOM 2003 C C . HIS A 1 242 ? -8.448 -8.550 20.505 1.00 97.06 242 HIS A C 1
ATOM 2005 O O . HIS A 1 242 ? -7.385 -7.952 20.350 1.00 97.06 242 HIS A O 1
ATOM 2011 N N . VAL A 1 243 ? -9.640 -7.988 20.304 1.00 97.75 243 VAL A N 1
ATOM 2012 C CA . VAL A 1 243 ? -9.814 -6.585 19.914 1.00 97.75 243 VAL A CA 1
ATOM 2013 C C . VAL A 1 243 ? -9.205 -5.656 20.963 1.00 97.75 243 VAL A C 1
ATOM 2015 O O . VAL A 1 243 ? -8.427 -4.776 20.611 1.00 97.75 243 VAL A O 1
ATOM 2018 N N . ASP A 1 244 ? -9.460 -5.893 22.250 1.00 97.31 244 ASP A N 1
ATOM 2019 C CA . ASP A 1 244 ? -8.939 -5.042 23.327 1.00 97.31 244 ASP A CA 1
ATOM 2020 C C . ASP A 1 244 ? -7.403 -5.054 23.385 1.00 97.31 244 ASP A C 1
ATOM 2022 O O . ASP A 1 244 ? -6.772 -4.036 23.677 1.00 97.31 244 ASP A O 1
ATOM 2026 N N . ARG A 1 245 ? -6.768 -6.190 23.062 1.00 96.75 245 ARG A N 1
ATOM 2027 C CA . ARG A 1 245 ? -5.304 -6.275 22.922 1.00 96.75 245 ARG A CA 1
ATOM 2028 C C . ARG A 1 245 ? -4.790 -5.529 21.695 1.00 96.75 245 ARG A C 1
ATOM 2030 O O . ARG A 1 245 ? -3.750 -4.880 21.792 1.00 96.75 245 ARG A O 1
ATOM 2037 N N . ILE A 1 246 ? -5.496 -5.610 20.569 1.00 97.19 246 ILE A N 1
ATOM 2038 C CA . ILE A 1 246 ? -5.144 -4.864 19.357 1.00 97.19 246 ILE A CA 1
ATOM 2039 C C . ILE A 1 246 ? -5.246 -3.363 19.612 1.00 97.19 246 ILE A C 1
ATOM 2041 O O . ILE A 1 246 ? -4.282 -2.664 19.335 1.00 97.19 246 ILE A O 1
ATOM 2045 N N . ILE A 1 247 ? -6.337 -2.876 20.208 1.00 98.00 247 ILE A N 1
ATOM 2046 C CA . ILE A 1 247 ? -6.523 -1.450 20.524 1.00 98.00 247 ILE A CA 1
ATOM 2047 C C . ILE A 1 247 ? -5.400 -0.937 21.437 1.00 98.00 247 ILE A C 1
ATOM 2049 O O . ILE A 1 247 ? -4.842 0.128 21.191 1.00 98.00 247 ILE A O 1
ATOM 2053 N N . LYS A 1 248 ? -4.982 -1.720 22.442 1.00 97.81 248 LYS A N 1
ATOM 2054 C CA . LYS A 1 248 ? -3.800 -1.384 23.261 1.00 97.81 248 LYS A CA 1
ATOM 2055 C C . LYS A 1 248 ? -2.515 -1.296 22.433 1.00 97.81 248 LYS A C 1
ATOM 2057 O O . LYS A 1 248 ? -1.682 -0.431 22.690 1.00 97.81 248 LYS A O 1
ATOM 2062 N N . GLY A 1 249 ? -2.351 -2.187 21.455 1.00 97.31 249 GLY A N 1
ATOM 2063 C CA . GLY A 1 249 ? -1.248 -2.139 20.495 1.00 97.31 249 GLY A CA 1
ATOM 2064 C C . GLY A 1 249 ? -1.306 -0.890 19.618 1.00 97.31 249 GLY A C 1
ATOM 2065 O O . GLY A 1 249 ? -0.278 -0.249 19.425 1.00 97.31 249 GLY A O 1
ATOM 2066 N N . VAL A 1 250 ? -2.504 -0.510 19.158 1.00 97.88 250 VAL A N 1
ATOM 2067 C CA . VAL A 1 250 ? -2.736 0.701 18.362 1.00 97.88 250 VAL A CA 1
ATOM 2068 C C . VAL A 1 250 ? -2.328 1.946 19.140 1.00 97.88 250 VAL A C 1
ATOM 2070 O O . VAL A 1 250 ? -1.508 2.717 18.650 1.00 97.88 250 VAL A O 1
ATOM 2073 N N . ALA A 1 251 ? -2.823 2.108 20.367 1.00 97.44 251 ALA A N 1
ATOM 2074 C CA . ALA A 1 251 ? -2.502 3.259 21.211 1.00 97.44 251 ALA A CA 1
ATOM 2075 C C . ALA A 1 251 ? -0.996 3.355 21.515 1.00 97.44 251 ALA A C 1
ATOM 2077 O O . ALA A 1 251 ? -0.388 4.424 21.404 1.00 97.44 251 ALA A O 1
ATOM 2078 N N . LYS A 1 252 ? -0.364 2.218 21.849 1.00 96.00 252 LYS A N 1
ATOM 2079 C CA . LYS A 1 252 ? 1.081 2.162 22.101 1.00 96.00 252 LYS A CA 1
ATOM 2080 C C . LYS A 1 252 ? 1.878 2.558 20.855 1.00 96.00 252 LYS A C 1
ATOM 2082 O O . LYS A 1 252 ? 2.680 3.485 20.918 1.00 96.00 252 LYS A O 1
ATOM 2087 N N . GLY A 1 253 ? 1.638 1.881 19.733 1.00 91.69 253 GLY A N 1
ATOM 2088 C CA . GLY A 1 253 ? 2.392 2.111 18.503 1.00 91.69 253 GLY A CA 1
ATOM 2089 C C . GLY A 1 253 ? 2.167 3.503 17.917 1.00 91.69 253 GLY A C 1
ATOM 2090 O O . GLY A 1 253 ? 3.100 4.094 17.389 1.00 91.69 253 GLY A O 1
ATOM 2091 N N . SER A 1 254 ? 0.968 4.067 18.071 1.00 93.88 254 SER A N 1
ATOM 2092 C CA . SER A 1 254 ? 0.667 5.434 17.625 1.00 93.88 254 SER A CA 1
ATOM 2093 C C . SER A 1 254 ? 1.374 6.477 18.488 1.00 93.88 254 SER A C 1
ATOM 2095 O O . SER A 1 254 ? 1.924 7.443 17.965 1.00 93.88 254 SER A O 1
ATOM 2097 N N . THR A 1 255 ? 1.461 6.254 19.803 1.00 94.12 255 THR A N 1
ATOM 2098 C CA . THR A 1 255 ? 2.267 7.104 20.693 1.00 94.12 255 THR A CA 1
ATOM 2099 C C . THR A 1 255 ? 3.738 7.110 20.269 1.00 94.12 255 THR A C 1
ATOM 2101 O O . THR A 1 255 ? 4.332 8.180 20.137 1.00 94.12 255 THR A O 1
ATOM 2104 N N . GLU A 1 256 ? 4.315 5.931 20.024 1.00 86.62 256 GLU A N 1
ATOM 2105 C CA . GLU A 1 256 ? 5.712 5.775 19.596 1.00 86.62 256 GLU A CA 1
ATOM 2106 C C . GLU A 1 256 ? 5.949 6.374 18.197 1.00 86.62 256 GLU A C 1
ATOM 2108 O O . GLU A 1 256 ? 6.904 7.122 18.003 1.00 86.62 256 GLU A O 1
ATOM 2113 N N . MET A 1 257 ? 5.032 6.152 17.248 1.00 85.75 257 MET A N 1
ATOM 2114 C CA . MET A 1 257 ? 5.028 6.772 15.915 1.00 85.75 257 MET A CA 1
ATOM 2115 C C . MET A 1 257 ? 5.083 8.304 16.001 1.00 85.75 257 MET A C 1
ATOM 2117 O O . MET A 1 257 ? 5.916 8.938 15.355 1.00 85.75 257 MET A O 1
ATOM 2121 N N . LEU A 1 258 ? 4.212 8.916 16.808 1.00 87.31 258 LEU A N 1
ATOM 2122 C CA . LEU A 1 258 ? 4.153 10.373 16.958 1.00 87.31 258 LEU A CA 1
ATOM 2123 C C . LEU A 1 258 ? 5.394 10.933 17.667 1.00 87.31 258 LEU A C 1
ATOM 2125 O O . LEU A 1 258 ? 5.772 12.078 17.417 1.00 87.31 258 LEU A O 1
ATOM 2129 N N . GLN A 1 259 ? 6.016 10.169 18.569 1.00 83.75 259 GLN A N 1
ATOM 2130 C CA . GLN A 1 259 ? 7.296 10.539 19.179 1.00 83.75 259 GLN A CA 1
ATOM 2131 C C . GLN A 1 259 ? 8.422 10.526 18.144 1.00 83.75 259 GLN A C 1
ATOM 2133 O O . GLN A 1 259 ? 9.161 11.506 18.057 1.00 83.75 259 GLN A O 1
ATOM 2138 N N . GLU A 1 260 ? 8.500 9.473 17.329 1.00 70.69 260 GLU A N 1
ATOM 2139 C CA . GLU A 1 260 ? 9.512 9.324 16.280 1.00 70.69 260 GLU A CA 1
ATOM 2140 C C . GLU A 1 260 ? 9.429 10.458 15.250 1.00 70.69 260 GLU A C 1
ATOM 2142 O O . GLU A 1 260 ? 10.436 11.099 14.944 1.00 70.69 260 GLU A O 1
ATOM 2147 N N . LEU A 1 261 ? 8.211 10.773 14.791 1.00 68.00 261 LEU A N 1
ATOM 2148 C CA . LEU A 1 261 ? 7.941 11.876 13.862 1.00 68.00 261 LEU A CA 1
ATOM 2149 C C . LEU A 1 261 ? 8.316 13.243 14.445 1.00 68.00 261 LEU A C 1
ATOM 2151 O O . LEU A 1 261 ? 8.851 14.095 13.742 1.00 68.00 261 LEU A O 1
ATOM 2155 N N . LYS A 1 262 ? 8.061 13.477 15.739 1.00 77.25 262 LYS A N 1
ATOM 2156 C CA . LYS A 1 262 ? 8.451 14.732 16.405 1.00 77.25 262 LYS A CA 1
ATOM 2157 C C . LYS A 1 262 ? 9.962 14.853 16.567 1.00 77.25 262 LYS A C 1
ATOM 2159 O O . LYS A 1 262 ? 10.484 15.954 16.417 1.00 77.25 262 LYS A O 1
ATOM 2164 N N . ALA A 1 263 ? 10.640 13.758 16.907 1.00 71.00 263 ALA A N 1
ATOM 2165 C CA . ALA A 1 263 ? 12.083 13.744 17.133 1.00 71.00 263 ALA A CA 1
ATOM 2166 C C . ALA A 1 263 ? 12.880 14.054 15.858 1.00 71.00 263 ALA A C 1
ATOM 2168 O O . ALA A 1 263 ? 13.960 14.633 15.941 1.00 71.00 263 ALA A O 1
ATOM 2169 N N . HIS A 1 264 ? 12.328 13.713 14.694 1.00 57.47 264 HIS A N 1
ATOM 2170 C CA . HIS A 1 264 ? 13.015 13.818 13.411 1.00 57.47 264 HIS A CA 1
ATOM 2171 C C . HIS A 1 264 ? 12.396 14.835 12.440 1.00 57.47 264 HIS A C 1
ATOM 2173 O O . HIS A 1 264 ? 12.730 14.815 11.260 1.00 57.47 264 HIS A O 1
ATOM 2179 N N . ASP A 1 265 ? 11.531 15.721 12.947 1.00 60.47 265 ASP A N 1
ATOM 2180 C CA . ASP A 1 265 ? 10.647 16.605 12.177 1.00 60.47 265 ASP A CA 1
ATOM 2181 C C . ASP A 1 265 ? 9.719 15.825 11.218 1.00 60.47 265 ASP A C 1
ATOM 2183 O O . ASP A 1 265 ? 10.119 14.964 10.435 1.00 60.47 265 ASP A O 1
ATOM 2187 N N . TRP A 1 266 ?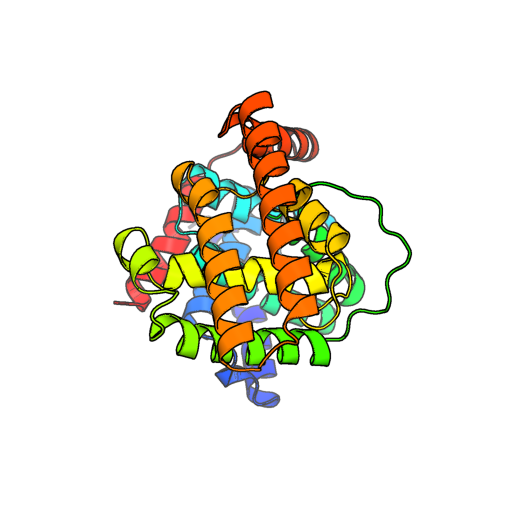 8.428 16.145 11.283 1.00 52.72 266 TRP A N 1
ATOM 2188 C CA . TRP A 1 266 ? 7.330 15.411 10.648 1.00 52.72 266 TRP A CA 1
ATOM 2189 C C . TRP A 1 266 ? 7.539 15.182 9.153 1.00 52.72 266 TRP A C 1
ATOM 2191 O O . TRP A 1 266 ? 7.084 14.178 8.613 1.00 52.72 266 TRP A O 1
ATOM 2201 N N . TYR A 1 267 ? 8.221 16.123 8.502 1.00 48.84 267 TYR A N 1
ATOM 2202 C CA . TYR A 1 267 ? 8.502 16.078 7.075 1.00 48.84 267 TYR A CA 1
ATOM 2203 C C . TYR A 1 267 ? 9.955 15.736 6.760 1.00 48.84 267 TYR A C 1
ATOM 2205 O O . TYR A 1 267 ? 10.211 15.195 5.688 1.00 48.84 267 TYR A O 1
ATOM 2213 N N . GLU A 1 268 ? 10.905 16.009 7.655 1.00 48.25 268 GLU A N 1
ATOM 2214 C CA . GLU A 1 268 ? 12.307 15.663 7.406 1.00 48.25 268 GLU A CA 1
ATOM 2215 C C . GLU A 1 268 ? 12.566 14.177 7.628 1.00 48.25 268 GLU A C 1
ATOM 2217 O O . GLU A 1 268 ? 13.406 13.611 6.946 1.00 48.25 268 GLU A O 1
ATOM 2222 N N . PHE A 1 269 ? 11.809 13.487 8.480 1.00 50.62 269 PHE A N 1
ATOM 2223 C CA . PHE A 1 269 ? 12.031 12.059 8.705 1.00 50.62 269 PHE A CA 1
ATOM 2224 C C . PHE A 1 269 ? 11.760 11.173 7.477 1.00 50.62 269 PHE A C 1
ATOM 2226 O O . PHE A 1 269 ? 12.651 10.396 7.102 1.00 50.62 269 PHE A O 1
ATOM 2233 N N . PRO A 1 270 ? 10.606 11.289 6.781 1.00 50.47 270 PRO A N 1
ATOM 2234 C CA . PRO A 1 270 ? 10.417 10.574 5.524 1.00 50.47 270 PRO A CA 1
ATOM 2235 C C . PRO A 1 270 ? 11.419 11.033 4.458 1.00 50.47 270 PRO A C 1
ATOM 2237 O O . PRO A 1 270 ? 11.971 10.195 3.745 1.00 50.47 270 PRO A O 1
ATOM 2240 N N . LYS A 1 271 ? 11.733 12.338 4.403 1.00 49.69 271 LYS A N 1
ATOM 2241 C CA . LYS A 1 271 ? 12.726 12.905 3.475 1.00 49.69 271 LYS A CA 1
ATOM 2242 C C . LYS A 1 271 ? 14.150 12.419 3.727 1.00 49.69 271 LYS A C 1
ATOM 2244 O O . LYS A 1 271 ? 14.876 12.236 2.766 1.00 49.69 271 LYS A O 1
ATOM 2249 N N . LEU A 1 272 ? 14.575 12.190 4.967 1.00 50.66 272 LEU A N 1
ATOM 2250 C CA . LEU A 1 272 ? 15.917 11.708 5.312 1.00 50.66 272 LEU A CA 1
ATOM 2251 C C . LEU A 1 272 ? 16.080 10.235 4.943 1.00 50.66 272 LEU A C 1
ATOM 2253 O O . LEU A 1 272 ? 17.124 9.837 4.429 1.00 50.66 272 LEU A O 1
ATOM 2257 N N . ARG A 1 273 ? 15.031 9.427 5.132 1.00 50.72 273 ARG A N 1
ATOM 2258 C CA . ARG A 1 273 ? 15.004 8.055 4.601 1.00 50.72 273 ARG A CA 1
ATOM 2259 C C . ARG A 1 273 ? 15.012 8.023 3.089 1.00 50.72 273 ARG A C 1
ATOM 2261 O O . ARG A 1 273 ? 15.730 7.230 2.488 1.00 50.72 273 ARG A O 1
ATOM 2268 N N . TYR A 1 274 ? 14.248 8.921 2.494 1.00 49.00 274 TYR A N 1
ATOM 2269 C CA . TYR A 1 274 ? 14.240 9.146 1.067 1.00 49.00 274 TYR A CA 1
ATOM 2270 C C . TYR A 1 274 ? 15.618 9.619 0.553 1.00 49.00 274 TYR A C 1
ATOM 2272 O O . TYR A 1 274 ? 16.110 9.078 -0.432 1.00 49.00 274 TYR A O 1
ATOM 2280 N N . ALA A 1 275 ? 16.306 10.516 1.264 1.00 46.44 275 ALA A N 1
ATOM 2281 C CA . ALA A 1 275 ? 17.631 11.037 0.925 1.00 46.44 275 ALA A CA 1
ATOM 2282 C C . ALA A 1 275 ? 18.736 9.981 1.072 1.00 46.44 275 ALA A C 1
ATOM 2284 O O . ALA A 1 275 ? 19.659 9.944 0.261 1.00 46.44 275 ALA A O 1
ATOM 2285 N N . ALA A 1 276 ? 18.634 9.084 2.058 1.00 47.94 276 ALA A N 1
ATOM 2286 C CA . ALA A 1 276 ? 19.528 7.932 2.180 1.00 47.94 276 ALA A CA 1
ATOM 2287 C C . ALA A 1 276 ? 19.428 6.998 0.956 1.00 47.94 276 ALA A C 1
ATOM 2289 O O . ALA A 1 276 ? 20.434 6.450 0.507 1.00 47.94 276 ALA A O 1
ATOM 2290 N N . LEU A 1 277 ? 18.234 6.870 0.369 1.00 47.75 277 LEU A N 1
ATOM 2291 C CA . LEU A 1 277 ? 18.005 6.123 -0.870 1.00 47.75 277 LEU A CA 1
ATOM 2292 C C . LEU A 1 277 ? 18.437 6.920 -2.114 1.00 47.75 277 LEU A C 1
ATOM 2294 O O . LEU A 1 277 ? 19.032 6.353 -3.027 1.00 47.75 277 LEU A O 1
ATOM 2298 N N . GLU A 1 278 ? 18.229 8.238 -2.155 1.00 43.16 278 GLU A N 1
ATOM 2299 C CA . GLU A 1 278 ? 18.737 9.081 -3.249 1.00 43.16 278 GLU A CA 1
ATOM 2300 C C . GLU A 1 278 ? 20.270 9.084 -3.311 1.00 43.16 278 GLU A C 1
ATOM 2302 O O . GLU A 1 278 ? 20.841 9.036 -4.404 1.00 43.16 278 GLU A O 1
ATOM 2307 N N . GLN A 1 279 ? 20.949 9.072 -2.157 1.00 47.09 279 GLN A N 1
ATOM 2308 C CA . GLN A 1 279 ? 22.404 8.913 -2.078 1.00 47.09 279 GLN A CA 1
ATOM 2309 C C . GLN A 1 279 ? 22.875 7.586 -2.691 1.00 47.09 279 GLN A C 1
ATOM 2311 O O . GLN A 1 279 ? 23.948 7.547 -3.293 1.00 47.09 279 GLN A O 1
ATOM 2316 N N . GLN A 1 280 ? 22.063 6.527 -2.604 1.00 46.47 280 GLN A N 1
ATOM 2317 C CA . GLN A 1 280 ? 22.345 5.226 -3.214 1.00 46.47 280 GLN A CA 1
ATOM 2318 C C . GLN A 1 280 ? 22.196 5.241 -4.747 1.00 46.47 280 GLN A C 1
ATOM 2320 O O . GLN A 1 280 ? 22.928 4.530 -5.434 1.00 46.47 280 GLN A O 1
ATOM 2325 N N . TYR A 1 281 ? 21.288 6.055 -5.301 1.00 48.81 281 TYR A N 1
ATOM 2326 C CA . TYR A 1 281 ? 20.966 6.057 -6.739 1.00 48.81 281 TYR A CA 1
ATOM 2327 C C . TYR A 1 281 ? 21.494 7.256 -7.538 1.00 48.81 281 TYR A C 1
ATOM 2329 O O . TYR A 1 281 ? 21.260 7.278 -8.753 1.00 48.81 281 TYR A O 1
ATOM 2337 N N . GLN A 1 282 ? 22.185 8.205 -6.878 1.00 45.56 282 GLN A N 1
ATOM 2338 C CA . GLN A 1 282 ? 22.808 9.425 -7.423 1.00 45.56 282 GLN A CA 1
ATOM 2339 C C . GLN A 1 282 ? 22.123 9.910 -8.705 1.00 45.56 282 GLN A C 1
ATOM 2341 O O . GLN A 1 282 ? 22.576 9.545 -9.785 1.00 45.56 282 GLN A O 1
ATOM 2346 N N . ASN A 1 283 ? 21.010 10.647 -8.585 1.00 49.38 283 ASN A N 1
ATOM 2347 C CA . ASN A 1 283 ? 20.479 11.600 -9.579 1.00 49.38 283 ASN A CA 1
ATOM 2348 C C . ASN A 1 283 ? 19.064 12.050 -9.169 1.00 49.38 283 ASN A C 1
ATOM 2350 O O . ASN A 1 283 ? 18.067 11.481 -9.619 1.00 49.38 283 ASN A O 1
ATOM 2354 N N . GLY A 1 284 ? 18.973 13.106 -8.359 1.00 48.78 284 GLY A N 1
ATOM 2355 C CA . GLY A 1 284 ? 17.765 13.929 -8.266 1.00 48.78 284 GLY A CA 1
ATOM 2356 C C . GLY A 1 284 ? 17.629 14.765 -9.543 1.00 48.78 284 GLY A C 1
ATOM 2357 O O . GLY A 1 284 ? 18.125 15.883 -9.606 1.00 48.78 284 GLY A O 1
ATOM 2358 N N . GLY A 1 285 ? 17.077 14.179 -10.608 1.00 54.56 285 GLY A N 1
ATOM 2359 C CA . GLY A 1 285 ? 16.770 14.881 -11.865 1.00 54.56 285 GLY A CA 1
ATOM 2360 C C . GLY A 1 285 ? 15.369 15.509 -11.878 1.00 54.56 285 GLY A C 1
ATOM 2361 O O . GLY A 1 285 ? 14.658 15.448 -10.878 1.00 54.56 285 GLY A O 1
ATOM 2362 N N . ASP A 1 286 ? 14.945 15.999 -13.044 1.00 62.88 286 ASP A N 1
ATOM 2363 C CA . ASP A 1 286 ? 13.593 16.511 -13.331 1.00 62.88 286 ASP A CA 1
ATOM 2364 C C . ASP A 1 286 ? 12.481 15.501 -12.959 1.00 62.88 286 ASP A C 1
ATOM 2366 O O . ASP A 1 286 ? 12.562 14.314 -13.303 1.00 62.88 286 ASP A O 1
ATOM 2370 N N . SER A 1 287 ? 11.469 15.971 -12.228 1.00 69.31 287 SER A N 1
ATOM 2371 C CA . SER A 1 287 ? 10.296 15.228 -11.744 1.00 69.31 287 SER A CA 1
ATOM 2372 C C . SER A 1 287 ? 9.007 15.598 -12.485 1.00 69.31 287 SER A C 1
ATOM 2374 O O . SER A 1 287 ? 8.043 14.833 -12.436 1.00 69.31 287 SER A O 1
ATOM 2376 N N . GLN A 1 288 ? 9.000 16.686 -13.269 1.00 75.50 288 GLN A N 1
ATOM 2377 C CA . GLN A 1 288 ? 7.796 17.213 -13.927 1.00 75.50 288 GLN A CA 1
ATOM 2378 C C . GLN A 1 288 ? 7.175 16.222 -14.915 1.00 75.50 288 GLN A C 1
ATOM 2380 O O . GLN A 1 288 ? 5.969 16.248 -15.162 1.00 75.50 288 GLN A O 1
ATOM 2385 N N . TRP A 1 289 ? 7.984 15.308 -15.458 1.00 80.44 289 TRP A N 1
ATOM 2386 C CA . TRP A 1 289 ? 7.534 14.263 -16.377 1.00 80.44 289 TRP A CA 1
ATOM 2387 C C . TRP A 1 289 ? 6.439 13.363 -15.781 1.00 80.44 289 TRP A C 1
ATOM 2389 O O . TRP A 1 289 ? 5.654 12.806 -16.550 1.00 80.44 289 TRP A O 1
ATOM 2399 N N . VAL A 1 290 ? 6.364 13.221 -14.450 1.00 83.56 290 VAL A N 1
ATOM 2400 C CA . VAL A 1 290 ? 5.350 12.379 -13.800 1.00 83.56 290 VAL A CA 1
ATOM 2401 C C . VAL A 1 290 ? 3.953 12.991 -13.917 1.00 83.56 290 VAL A C 1
ATOM 2403 O O . VAL A 1 290 ? 2.996 12.253 -14.133 1.00 83.56 290 VAL A O 1
ATOM 2406 N N . ARG A 1 291 ? 3.829 14.331 -13.903 1.00 84.12 291 ARG A N 1
ATOM 2407 C CA . ARG A 1 291 ? 2.542 15.044 -14.027 1.00 84.12 291 ARG A CA 1
ATOM 2408 C C . ARG A 1 291 ? 1.807 14.685 -15.312 1.00 84.12 291 ARG A C 1
ATOM 2410 O O . ARG A 1 291 ? 0.585 14.647 -15.342 1.00 84.12 291 ARG A O 1
ATOM 2417 N N . GLU A 1 292 ? 2.555 14.392 -16.370 1.00 85.88 292 GLU A N 1
ATOM 2418 C CA . GLU A 1 292 ? 1.990 13.997 -17.657 1.00 85.88 292 GLU A CA 1
ATOM 2419 C C . GLU A 1 292 ? 1.290 12.632 -17.599 1.00 85.88 292 GLU A C 1
ATOM 2421 O O . GLU A 1 292 ? 0.300 12.432 -18.297 1.00 85.88 292 GLU A O 1
ATOM 2426 N N . ILE A 1 293 ? 1.769 11.701 -16.765 1.00 84.94 293 ILE A N 1
ATOM 2427 C CA . ILE A 1 293 ? 1.109 10.401 -16.564 1.00 84.94 293 ILE A CA 1
ATOM 2428 C C . ILE A 1 293 ? -0.224 10.606 -15.842 1.00 84.94 293 ILE A C 1
ATOM 2430 O O . ILE A 1 293 ? -1.232 10.046 -16.260 1.00 84.94 293 ILE A O 1
ATOM 2434 N N . PHE A 1 294 ? -0.230 11.441 -14.802 1.00 86.31 294 PHE A N 1
ATOM 2435 C CA . PHE A 1 294 ? -1.420 11.736 -14.001 1.00 86.31 294 PHE A CA 1
ATOM 2436 C C . PHE A 1 294 ? -2.473 12.494 -14.814 1.00 86.31 294 PHE A C 1
ATOM 2438 O O . PHE A 1 294 ? -3.613 12.051 -14.896 1.00 86.31 294 PHE A O 1
ATOM 2445 N N . ARG A 1 295 ? -2.069 13.536 -15.552 1.00 87.19 295 ARG A N 1
ATOM 2446 C CA . ARG A 1 295 ? -2.963 14.290 -16.444 1.00 87.19 295 ARG A CA 1
ATOM 2447 C C . ARG A 1 295 ? -3.662 13.389 -17.468 1.00 87.19 295 ARG A C 1
ATOM 2449 O O . ARG A 1 295 ? -4.856 13.532 -17.693 1.00 87.19 295 ARG A O 1
ATOM 2456 N N . GLN A 1 296 ? -2.930 12.462 -18.094 1.00 85.31 296 GLN A N 1
ATOM 2457 C CA . GLN A 1 296 ? -3.515 11.531 -19.068 1.00 85.31 296 GLN A CA 1
ATOM 2458 C C . GLN A 1 296 ? -4.527 10.569 -18.433 1.00 85.31 296 GLN A C 1
ATOM 2460 O O . GLN A 1 296 ? -5.437 10.121 -19.122 1.00 85.31 296 GLN A O 1
ATOM 2465 N N . LEU A 1 297 ? -4.369 10.233 -17.152 1.00 81.19 297 LEU A N 1
ATOM 2466 C CA . LEU A 1 297 ? -5.312 9.384 -16.424 1.00 81.19 297 LEU A CA 1
ATOM 2467 C C . LEU A 1 297 ? -6.572 10.147 -16.022 1.00 81.19 297 LEU A C 1
ATOM 2469 O O . LEU A 1 297 ? -7.669 9.614 -16.169 1.00 81.19 297 LEU A O 1
ATOM 2473 N N . ASP A 1 298 ? -6.428 11.398 -15.587 1.00 79.25 298 ASP A N 1
ATOM 2474 C CA . ASP A 1 298 ? -7.566 12.266 -15.263 1.00 79.25 298 ASP A CA 1
ATOM 2475 C C . ASP A 1 298 ? -8.461 12.501 -16.490 1.00 79.25 298 ASP A C 1
ATOM 2477 O O . ASP A 1 298 ? -9.682 12.500 -16.377 1.00 79.25 298 ASP A O 1
ATOM 2481 N N . GLU A 1 299 ? -7.866 12.615 -17.681 1.00 79.75 299 GLU A N 1
ATOM 2482 C CA . GLU A 1 299 ? -8.583 12.744 -18.961 1.00 79.75 299 GLU A CA 1
ATOM 2483 C C . GLU A 1 299 ? -9.356 11.487 -19.388 1.00 79.75 299 GLU A C 1
ATOM 2485 O O . GLU A 1 299 ? -10.206 11.574 -20.268 1.00 79.75 299 GLU A O 1
ATOM 2490 N N . VAL A 1 300 ? -9.048 10.320 -18.817 1.00 74.50 300 VAL A N 1
ATOM 2491 C CA . VAL A 1 300 ? -9.764 9.061 -19.095 1.00 74.50 300 VAL A CA 1
ATOM 2492 C C . VAL A 1 300 ? -10.864 8.800 -18.066 1.00 74.50 300 VAL A C 1
ATOM 2494 O O . VAL A 1 300 ? -11.849 8.132 -18.377 1.00 74.50 300 VAL A O 1
ATOM 2497 N N . ASN A 1 301 ? -10.716 9.338 -16.855 1.00 59.41 301 ASN A N 1
ATOM 2498 C CA . ASN A 1 301 ? -11.691 9.206 -15.772 1.00 59.41 301 ASN A CA 1
ATOM 2499 C C . ASN A 1 301 ? -12.832 10.248 -15.837 1.00 59.41 301 ASN A C 1
ATOM 2501 O O . ASN A 1 301 ? -13.785 10.151 -15.058 1.00 59.41 301 ASN A O 1
ATOM 2505 N N . HIS A 1 302 ? -12.748 11.223 -16.748 1.00 47.16 302 HIS A N 1
ATOM 2506 C CA . HIS A 1 302 ? -13.722 12.298 -16.980 1.00 47.16 302 HIS A CA 1
ATOM 2507 C C . HIS A 1 302 ? -14.268 12.277 -18.411 1.00 47.16 302 HIS A C 1
ATOM 2509 O O . HIS A 1 302 ? -15.454 12.648 -18.575 1.00 47.16 302 HIS A O 1
#